Protein AF-A0A931V8N5-F1 (afdb_monomer)

Mean predicted aligned error: 6.0 Å

Secondary structure (DSSP, 8-state):
--PPPHHHHHHHHHHHHHHHTTS-HHHHHHHHS-EESS--SPPPTT--EEP-HHHHHHHHHHHHHHHHHHHHHHTTT-HHHHHHHHHHHHHHHHH-HHHHHHHHHHHHHHTTPPP-SS-EEE-TTS-EEE--SHHHHHHHHHHHHGGGT-THHHHHHHH--HHHHHHHHTT-EEE-SSEEEE-TT--TTS------S-S--SEEHHHHHHHHHHHHHHHHHHHHHHHHHHHHHHS-----

Structure (mmCIF, N/CA/C/O backbone):
data_AF-A0A931V8N5-F1
#
_entry.id   AF-A0A931V8N5-F1
#
loop_
_atom_site.group_PDB
_atom_site.id
_atom_site.type_symbol
_atom_site.label_atom_id
_atom_site.label_alt_id
_atom_site.label_comp_id
_atom_site.label_asym_id
_atom_site.label_entity_id
_atom_site.label_seq_id
_atom_site.pdbx_PDB_ins_code
_atom_site.Cartn_x
_atom_site.Cartn_y
_atom_site.Cartn_z
_atom_site.occupancy
_atom_site.B_iso_or_equiv
_atom_site.auth_seq_id
_atom_site.auth_comp_id
_atom_site.auth_asym_id
_atom_site.auth_atom_id
_atom_site.pdbx_PDB_model_num
ATOM 1 N N . MET A 1 1 ? 15.309 -10.056 -3.303 1.00 78.19 1 MET A N 1
ATOM 2 C CA . MET A 1 1 ? 14.278 -9.446 -2.429 1.00 78.19 1 MET A CA 1
ATOM 3 C C . MET A 1 1 ? 13.213 -10.494 -2.130 1.00 78.19 1 MET A C 1
ATOM 5 O O . MET A 1 1 ? 12.901 -11.250 -3.038 1.00 78.19 1 MET A O 1
ATOM 9 N N . ASN A 1 2 ? 12.691 -10.593 -0.902 1.00 92.88 2 ASN A N 1
ATOM 10 C CA . ASN A 1 2 ? 11.601 -11.530 -0.591 1.00 92.88 2 ASN A CA 1
ATOM 11 C C . ASN A 1 2 ? 10.250 -10.813 -0.739 1.00 92.88 2 ASN A C 1
ATOM 13 O O . ASN A 1 2 ? 9.758 -10.230 0.225 1.00 92.88 2 ASN A O 1
ATOM 17 N N . ILE A 1 3 ? 9.717 -10.773 -1.962 1.00 97.25 3 ILE A N 1
ATOM 18 C CA . ILE A 1 3 ? 8.434 -10.121 -2.262 1.00 97.25 3 ILE A CA 1
ATOM 19 C C . ILE A 1 3 ? 7.312 -11.053 -1.787 1.00 97.25 3 ILE A C 1
ATOM 21 O O . ILE A 1 3 ? 7.307 -12.216 -2.195 1.00 97.25 3 ILE A O 1
ATOM 25 N N . PRO A 1 4 ? 6.378 -10.588 -0.937 1.00 97.56 4 PRO A N 1
ATOM 26 C CA . PRO A 1 4 ? 5.318 -11.445 -0.433 1.00 97.56 4 PRO A CA 1
ATOM 27 C C . PRO A 1 4 ? 4.370 -11.857 -1.562 1.00 97.56 4 PRO A C 1
ATOM 29 O O . PRO A 1 4 ? 3.996 -11.039 -2.406 1.00 97.56 4 PRO A O 1
ATOM 32 N N . ASP A 1 5 ? 3.957 -13.121 -1.564 1.00 97.81 5 ASP A N 1
ATOM 33 C CA . ASP A 1 5 ? 2.993 -13.621 -2.540 1.00 97.81 5 ASP A CA 1
ATOM 34 C C . ASP A 1 5 ? 1.553 -13.167 -2.215 1.00 97.81 5 ASP A C 1
ATOM 36 O O . ASP A 1 5 ? 1.235 -12.687 -1.118 1.00 97.81 5 ASP A O 1
ATOM 40 N N . SER A 1 6 ? 0.635 -13.334 -3.172 1.00 98.00 6 SER A N 1
ATOM 41 C CA . SER A 1 6 ? -0.768 -12.936 -3.004 1.00 98.00 6 SER A CA 1
ATOM 42 C C . SER A 1 6 ? -1.467 -13.629 -1.826 1.00 98.00 6 SER A C 1
ATOM 44 O O . SER A 1 6 ? -2.402 -13.061 -1.260 1.00 98.00 6 SER A O 1
ATOM 46 N N . LYS A 1 7 ? -1.050 -14.844 -1.443 1.00 98.19 7 LYS A N 1
ATOM 47 C CA . LYS A 1 7 ? -1.637 -15.589 -0.321 1.00 98.19 7 LYS A CA 1
ATOM 48 C C . LYS A 1 7 ? -1.181 -14.993 1.007 1.00 98.19 7 LYS A C 1
ATOM 50 O O . LYS A 1 7 ? -2.019 -14.777 1.878 1.00 98.19 7 LYS A O 1
ATOM 55 N N . GLN A 1 8 ? 0.106 -14.686 1.144 1.00 98.31 8 GLN A N 1
ATOM 56 C CA . GLN A 1 8 ? 0.684 -14.028 2.316 1.00 98.31 8 GLN A CA 1
ATOM 57 C C . GLN A 1 8 ? 0.064 -12.646 2.537 1.00 98.31 8 GLN A C 1
ATOM 59 O O . GLN A 1 8 ? -0.308 -12.316 3.661 1.00 98.31 8 GLN A O 1
ATOM 64 N N . ILE A 1 9 ? -0.110 -11.868 1.464 1.00 98.69 9 ILE A N 1
ATOM 65 C CA . ILE A 1 9 ? -0.744 -10.544 1.522 1.00 98.69 9 ILE A CA 1
ATOM 66 C C . ILE A 1 9 ? -2.205 -10.645 1.969 1.00 98.69 9 ILE A C 1
ATOM 68 O O . ILE A 1 9 ? -2.644 -9.899 2.841 1.00 98.69 9 ILE A O 1
ATOM 72 N N . ARG A 1 10 ? -2.976 -11.577 1.396 1.00 98.50 10 ARG A N 1
ATOM 73 C CA . ARG A 1 10 ? -4.376 -11.772 1.797 1.00 98.50 10 ARG A CA 1
ATOM 74 C C . ARG A 1 10 ? -4.495 -12.252 3.236 1.00 98.50 10 ARG A C 1
ATOM 76 O O . ARG A 1 10 ? -5.335 -11.734 3.959 1.00 98.50 10 ARG A O 1
ATOM 83 N N . ALA A 1 11 ? -3.663 -13.206 3.650 1.00 98.50 11 ALA A N 1
ATOM 84 C CA . ALA A 1 11 ? -3.671 -13.716 5.016 1.00 98.50 11 ALA A CA 1
ATOM 85 C C . ALA A 1 11 ? -3.412 -12.594 6.031 1.00 98.50 11 ALA A C 1
ATOM 87 O O . ALA A 1 11 ? -4.188 -12.440 6.966 1.00 98.50 11 ALA A O 1
ATOM 88 N N . SER A 1 12 ? -2.407 -11.741 5.798 1.00 98.69 12 SER A N 1
ATOM 89 C CA . SER A 1 12 ? -2.087 -10.651 6.728 1.00 98.69 12 SER A CA 1
ATOM 90 C C . SER A 1 12 ? -3.192 -9.595 6.842 1.00 98.69 12 SER A C 1
ATOM 92 O O . SER A 1 12 ? -3.399 -9.030 7.918 1.00 98.69 12 SER A O 1
ATOM 94 N N . LEU A 1 13 ? -3.938 -9.353 5.760 1.00 98.75 13 LEU A N 1
ATOM 95 C CA . LEU A 1 13 ? -5.130 -8.505 5.775 1.00 98.75 13 LEU A CA 1
ATOM 96 C C . LEU A 1 13 ? -6.297 -9.174 6.513 1.00 98.75 13 LEU A C 1
ATOM 98 O O . LEU A 1 13 ? -6.922 -8.536 7.356 1.00 98.75 13 LEU A O 1
ATOM 102 N N . VAL A 1 14 ? -6.575 -10.454 6.257 1.00 98.69 14 VAL A N 1
ATOM 103 C CA . VAL A 1 14 ? -7.632 -11.205 6.959 1.00 98.69 14 VAL A CA 1
ATOM 104 C C . VAL A 1 14 ? -7.369 -11.235 8.465 1.00 98.69 14 VAL A C 1
ATOM 106 O O . VAL A 1 14 ? -8.272 -10.923 9.242 1.00 98.69 14 VAL A O 1
ATOM 109 N N . ASP A 1 15 ? -6.135 -11.532 8.875 1.00 98.50 15 ASP A N 1
ATOM 110 C CA . ASP A 1 15 ? -5.724 -11.589 10.282 1.00 98.50 15 ASP A CA 1
ATOM 111 C C . ASP A 1 15 ? -5.907 -10.239 10.992 1.00 98.50 15 ASP A C 1
ATOM 113 O O . ASP A 1 15 ? -6.229 -10.189 12.179 1.00 98.50 15 ASP A O 1
ATOM 117 N N . LEU A 1 16 ? -5.754 -9.129 10.263 1.00 98.69 16 LEU A N 1
ATOM 118 C CA . LEU A 1 16 ? -6.012 -7.790 10.783 1.00 98.69 16 LEU A CA 1
ATOM 119 C C . LEU A 1 16 ? -7.514 -7.479 10.866 1.00 98.69 16 LEU A C 1
ATOM 121 O O . LEU A 1 16 ? -7.995 -6.987 11.889 1.00 98.69 16 LEU A O 1
ATOM 125 N N . PHE A 1 17 ? -8.262 -7.709 9.788 1.00 98.62 17 PHE A N 1
ATOM 126 C CA . PHE A 1 17 ? -9.639 -7.236 9.663 1.00 98.62 17 PHE A CA 1
ATOM 127 C C . PHE A 1 17 ? -10.661 -8.149 10.357 1.00 98.62 17 PHE A C 1
ATOM 129 O O . PHE A 1 17 ? -11.619 -7.655 10.959 1.00 98.62 17 PHE A O 1
ATOM 136 N N . ALA A 1 18 ? -10.481 -9.472 10.314 1.00 98.25 18 ALA A N 1
ATOM 137 C CA . ALA A 1 18 ? -11.465 -10.415 10.844 1.00 98.25 18 ALA A CA 1
ATOM 138 C C . ALA A 1 18 ? -11.717 -10.256 12.354 1.00 98.25 18 ALA A C 1
ATOM 140 O O . ALA A 1 18 ? -12.889 -10.176 12.737 1.00 98.25 18 ALA A O 1
ATOM 141 N N . PRO A 1 19 ? -10.692 -10.113 13.219 1.00 97.94 19 PRO A N 1
ATOM 142 C CA . PRO A 1 19 ? -10.925 -9.867 14.639 1.00 97.94 19 PRO A CA 1
ATOM 143 C C . PRO A 1 19 ? -11.468 -8.455 14.904 1.00 97.94 19 PRO A C 1
ATOM 145 O O . PRO A 1 19 ? -12.189 -8.247 15.878 1.00 97.94 19 PRO A O 1
ATOM 148 N N . ALA A 1 20 ? -11.173 -7.478 14.035 1.00 97.62 20 ALA A N 1
ATOM 149 C CA . ALA A 1 20 ? -11.649 -6.106 14.204 1.00 97.62 20 ALA A CA 1
ATOM 150 C C . ALA A 1 20 ? -13.166 -6.015 14.009 1.00 97.62 20 ALA A C 1
ATOM 152 O O . ALA A 1 20 ? -13.844 -5.303 14.747 1.00 97.62 20 ALA A O 1
ATOM 153 N N . ARG A 1 21 ? -13.720 -6.809 13.082 1.00 97.44 21 ARG A N 1
ATOM 154 C CA . ARG A 1 21 ? -15.172 -6.931 12.866 1.00 97.44 21 ARG A CA 1
ATOM 155 C C . ARG A 1 21 ? -15.950 -7.415 14.095 1.00 97.44 21 ARG A C 1
ATOM 157 O O . ARG A 1 21 ? -17.156 -7.201 14.150 1.00 97.44 21 ARG A O 1
ATOM 164 N N . GLN A 1 22 ? -15.278 -8.040 15.063 1.00 96.69 22 GLN A N 1
ATOM 165 C CA . GLN A 1 22 ? -15.878 -8.506 16.320 1.00 96.69 22 GLN A CA 1
ATOM 166 C C . GLN A 1 22 ? -15.810 -7.463 17.449 1.00 96.69 22 GLN A C 1
ATOM 168 O O . GLN A 1 22 ? -16.307 -7.707 18.547 1.00 96.69 22 GLN A O 1
ATOM 173 N N . LYS A 1 23 ? -15.167 -6.310 17.220 1.00 96.06 23 LYS A N 1
ATOM 174 C CA . LYS A 1 23 ? -15.061 -5.227 18.207 1.00 96.06 23 LYS A CA 1
ATOM 175 C C . LYS A 1 23 ? -16.365 -4.429 18.286 1.00 96.06 23 LYS A C 1
ATOM 177 O O . LYS A 1 23 ? -17.250 -4.556 17.441 1.00 96.06 23 LYS A O 1
ATOM 182 N N . GLU A 1 24 ? -16.470 -3.566 19.299 1.00 95.31 24 GLU A N 1
ATOM 183 C CA . GLU A 1 24 ? -17.606 -2.654 19.442 1.00 95.31 24 GLU A CA 1
ATOM 184 C C . GLU A 1 24 ? -17.833 -1.881 18.133 1.00 95.31 24 GLU A C 1
ATOM 186 O O . GLU A 1 24 ? -16.935 -1.203 17.627 1.00 95.31 24 GLU A O 1
ATOM 191 N N . ARG A 1 25 ? -19.058 -1.951 17.603 1.00 93.75 25 ARG A N 1
ATOM 192 C CA . ARG A 1 25 ? -19.442 -1.356 16.314 1.00 93.75 25 ARG A CA 1
ATOM 193 C C . ARG A 1 25 ? -19.010 0.107 16.185 1.00 93.75 25 ARG A C 1
ATOM 195 O O . ARG A 1 25 ? -18.527 0.520 15.137 1.00 93.75 25 ARG A O 1
ATOM 202 N N . LYS A 1 26 ? -19.158 0.899 17.249 1.00 91.62 26 LYS A N 1
ATOM 203 C CA . LYS A 1 26 ? -18.779 2.318 17.259 1.00 91.62 26 LYS A CA 1
ATOM 204 C C . LYS A 1 26 ? -17.266 2.526 17.166 1.00 91.62 26 LYS A C 1
ATOM 206 O O . LYS A 1 26 ? -16.832 3.441 16.469 1.00 91.62 26 LYS A O 1
ATOM 211 N N . ALA A 1 27 ? -16.478 1.695 17.845 1.00 93.75 27 ALA A N 1
ATOM 212 C CA . ALA A 1 27 ? -15.021 1.741 17.781 1.00 93.75 27 ALA A CA 1
ATOM 213 C C . ALA A 1 27 ? -14.521 1.304 16.394 1.00 93.75 27 ALA A C 1
ATOM 215 O O . ALA A 1 27 ? -13.686 1.980 15.799 1.00 93.75 27 ALA A O 1
ATOM 216 N N . LEU A 1 28 ? -15.115 0.249 15.825 1.00 95.38 28 LEU A N 1
ATOM 217 C CA . LEU A 1 28 ? -14.822 -0.190 14.459 1.00 95.38 28 LEU A CA 1
ATOM 218 C C . LEU A 1 28 ? -15.132 0.897 13.423 1.00 95.38 28 LEU A C 1
ATOM 220 O O . LEU A 1 28 ? -14.315 1.143 12.542 1.00 95.38 28 LEU A O 1
ATOM 224 N N . TRP A 1 29 ? -16.279 1.577 13.544 1.00 92.44 29 TRP A N 1
ATOM 225 C CA . TRP A 1 29 ? -16.649 2.676 12.644 1.00 92.44 29 TRP A CA 1
ATOM 226 C C . TRP A 1 29 ? -15.571 3.760 12.606 1.00 92.44 29 TRP A C 1
ATOM 228 O O . TRP A 1 29 ? -15.141 4.169 11.536 1.00 92.44 29 TRP A O 1
ATOM 238 N N . ARG A 1 30 ? -15.102 4.193 13.779 1.00 91.50 30 ARG A N 1
ATOM 239 C CA . ARG A 1 30 ? -14.068 5.229 13.916 1.00 91.50 30 ARG A CA 1
ATOM 240 C C . ARG A 1 30 ? -12.696 4.792 13.406 1.00 91.50 30 ARG A C 1
ATOM 242 O O . ARG A 1 30 ? -11.906 5.630 12.979 1.00 91.50 30 ARG A O 1
ATOM 249 N N . ALA A 1 31 ? -12.419 3.491 13.452 1.00 93.88 31 ALA A N 1
ATOM 250 C CA . ALA A 1 31 ? -11.168 2.946 12.954 1.00 93.88 31 ALA A CA 1
ATOM 251 C C . ALA A 1 31 ? -11.104 2.921 11.417 1.00 93.88 31 ALA A C 1
ATOM 253 O O . ALA A 1 31 ? -10.018 3.026 10.855 1.00 93.88 31 ALA A O 1
ATOM 254 N N . ILE A 1 32 ? -12.244 2.794 10.729 1.00 93.00 32 ILE A N 1
ATOM 255 C CA . ILE A 1 32 ? -12.274 2.691 9.260 1.00 93.00 32 ILE A CA 1
ATOM 256 C C . ILE A 1 32 ? -12.802 3.947 8.555 1.00 93.00 32 ILE A C 1
ATOM 258 O O . ILE A 1 32 ? -12.547 4.119 7.366 1.00 93.00 32 ILE A O 1
ATOM 262 N N . PHE A 1 33 ? -13.497 4.830 9.278 1.00 89.56 33 PHE A N 1
ATOM 263 C CA . PHE A 1 33 ? -13.939 6.134 8.793 1.00 89.56 33 PHE A CA 1
ATOM 264 C C . PHE A 1 33 ? -13.386 7.255 9.677 1.00 89.56 33 PHE A C 1
ATOM 266 O O . PHE A 1 33 ? -13.565 7.204 10.899 1.00 89.56 33 PHE A O 1
ATOM 273 N N . PRO A 1 34 ? -12.776 8.301 9.097 1.00 82.44 34 PRO A N 1
ATOM 274 C CA . PRO A 1 34 ? -12.369 9.465 9.868 1.00 82.44 34 PRO A CA 1
ATOM 275 C C . PRO A 1 34 ? -13.605 10.167 10.426 1.00 82.44 34 PRO A C 1
ATOM 277 O O . PRO A 1 34 ? -14.506 10.604 9.704 1.00 82.44 34 PRO A O 1
ATOM 280 N N . VAL A 1 35 ? -13.644 10.297 11.742 1.00 75.00 35 VAL A N 1
ATOM 281 C CA . VAL A 1 35 ? -14.641 11.125 12.407 1.00 75.00 35 VAL A CA 1
ATOM 282 C C . VAL A 1 35 ? -13.933 12.403 12.800 1.00 75.00 35 VAL A C 1
ATOM 284 O O . VAL A 1 35 ? -13.149 12.410 13.746 1.00 75.00 35 VAL A O 1
ATOM 287 N N . ASP A 1 36 ? -14.170 13.458 12.031 1.00 64.00 36 ASP A N 1
ATOM 288 C CA . ASP A 1 36 ? -13.476 14.723 12.217 1.00 64.00 36 ASP A CA 1
ATOM 289 C C . ASP A 1 36 ? -13.985 15.394 13.496 1.00 64.00 36 ASP A C 1
ATOM 291 O O . ASP A 1 36 ? -15.169 15.730 13.608 1.00 64.00 36 ASP A O 1
ATOM 295 N N . GLN A 1 37 ? -13.109 15.504 14.495 1.00 55.47 37 GLN A N 1
ATOM 296 C CA . GLN A 1 37 ? -13.404 16.203 15.746 1.00 55.47 37 GLN A CA 1
ATOM 297 C C . GLN A 1 37 ? -12.949 17.670 15.697 1.00 55.47 37 GLN A C 1
ATOM 299 O O . GLN A 1 37 ? -13.437 18.463 16.498 1.00 55.47 37 GLN A O 1
ATOM 304 N N . ASP 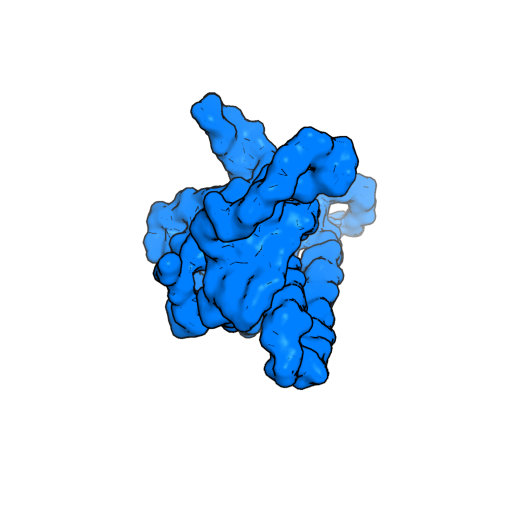A 1 38 ? -12.083 18.029 14.741 1.00 50.97 38 ASP A N 1
ATOM 305 C CA . ASP A 1 38 ? -11.412 19.332 14.662 1.00 50.97 38 ASP A CA 1
ATOM 306 C C . ASP A 1 38 ? -11.987 20.241 13.568 1.00 50.97 38 ASP A C 1
ATOM 308 O O . ASP A 1 38 ? -11.764 21.455 13.584 1.00 50.97 38 ASP A O 1
ATOM 312 N N . MET A 1 39 ? -12.779 19.705 12.632 1.00 52.31 39 MET A N 1
ATOM 313 C CA . MET A 1 39 ? -13.576 20.539 11.738 1.00 52.31 39 MET A CA 1
ATOM 314 C C . MET A 1 39 ? -14.568 21.375 12.557 1.00 52.31 39 MET A C 1
ATOM 316 O O . MET A 1 39 ? -15.605 20.884 12.999 1.00 52.31 39 MET A O 1
ATOM 320 N N . GLN A 1 40 ? -14.267 22.671 12.694 1.00 51.81 40 GLN A N 1
ATOM 321 C CA . GLN A 1 40 ? -15.076 23.713 13.351 1.00 51.81 40 GLN A CA 1
ATOM 322 C C . GLN A 1 40 ? -16.403 24.021 12.627 1.00 51.81 40 GLN A C 1
ATOM 324 O O . GLN A 1 40 ? -16.883 25.152 12.605 1.00 51.81 40 GLN A O 1
ATOM 329 N N . ILE A 1 41 ? -17.007 23.030 11.981 1.00 56.97 41 ILE A N 1
ATOM 330 C CA . ILE A 1 41 ? -18.277 23.169 11.285 1.00 56.97 41 ILE A CA 1
ATOM 331 C C . ILE A 1 41 ? -19.343 22.620 12.222 1.00 56.97 41 ILE A C 1
ATOM 333 O O . ILE A 1 41 ? -19.317 21.445 12.591 1.00 56.97 41 ILE A O 1
ATOM 337 N N . ALA A 1 42 ? -20.265 23.493 12.630 1.00 55.03 42 ALA A N 1
ATOM 338 C CA . ALA A 1 42 ? -21.338 23.150 13.550 1.00 55.03 42 ALA A CA 1
ATOM 339 C C . ALA A 1 42 ? -22.097 21.908 13.056 1.00 55.03 42 ALA A C 1
ATOM 341 O O . ALA A 1 42 ? -22.682 21.895 11.972 1.00 55.03 42 ALA A O 1
ATOM 342 N N . THR A 1 43 ? -22.081 20.852 13.862 1.00 60.62 43 THR A N 1
ATOM 343 C CA . THR A 1 43 ? -22.901 19.657 13.657 1.00 60.62 43 THR A CA 1
ATOM 344 C C . THR A 1 43 ? -24.134 19.746 14.549 1.00 60.62 43 THR A C 1
ATOM 346 O O . THR A 1 43 ? -24.097 20.353 15.620 1.00 60.62 43 THR A O 1
ATOM 349 N N . ALA A 1 44 ? -25.258 19.173 14.108 1.00 66.94 44 ALA A N 1
ATOM 350 C CA . ALA A 1 44 ? -26.451 19.110 14.951 1.00 66.94 44 ALA A CA 1
ATOM 351 C C . ALA A 1 44 ? -26.127 18.380 16.275 1.00 66.94 44 ALA A C 1
ATOM 353 O O . ALA A 1 44 ? -25.327 17.438 16.250 1.00 66.94 44 ALA A O 1
ATOM 354 N N . PRO A 1 45 ? -26.747 18.755 17.412 1.00 63.69 45 PRO A N 1
ATOM 355 C CA . PRO A 1 45 ? -26.454 18.153 18.711 1.00 63.69 45 PRO A CA 1
ATOM 356 C C . PRO A 1 45 ? -26.475 16.619 18.665 1.00 63.69 45 PRO A C 1
ATOM 358 O O . PRO A 1 45 ? -27.427 16.011 18.176 1.00 63.69 45 PRO A O 1
ATOM 361 N N . GLY A 1 46 ? -25.397 15.988 19.140 1.00 64.06 46 GLY A N 1
ATOM 362 C CA . GLY A 1 46 ? -25.246 14.528 19.163 1.00 64.06 46 GLY A CA 1
ATOM 363 C C . GLY A 1 46 ? -24.816 13.876 17.841 1.00 64.06 46 GLY A C 1
ATOM 364 O O . GLY A 1 46 ? -24.577 12.668 17.826 1.00 64.06 46 GLY A O 1
ATOM 365 N N . LYS A 1 47 ? -24.663 14.631 16.744 1.00 63.09 47 LYS A N 1
ATOM 366 C CA . LYS A 1 47 ? -24.111 14.125 15.476 1.00 63.09 47 LYS A CA 1
ATOM 367 C C . LYS A 1 47 ? -22.621 14.452 15.375 1.00 63.09 47 LYS A C 1
ATOM 369 O O . LYS A 1 47 ? -22.177 15.491 15.840 1.00 63.09 47 LYS A O 1
ATOM 374 N N . ARG A 1 48 ? -21.841 13.561 14.758 1.00 63.84 48 ARG A N 1
ATOM 375 C CA . ARG A 1 48 ? -20.438 13.815 14.390 1.00 63.84 48 ARG A CA 1
ATOM 376 C C . ARG A 1 48 ? -20.316 13.806 12.875 1.00 63.84 48 ARG A C 1
ATOM 378 O O . ARG A 1 48 ? -20.997 13.012 12.225 1.00 63.84 48 ARG A O 1
ATOM 385 N N . ARG A 1 49 ? -19.467 14.672 12.322 1.00 68.00 49 ARG A N 1
ATOM 386 C CA . ARG A 1 49 ? -19.202 14.685 10.885 1.00 68.00 49 ARG A CA 1
ATOM 387 C C . ARG A 1 49 ? -18.211 13.576 10.546 1.00 68.00 49 ARG A C 1
ATOM 389 O O . ARG A 1 49 ? -17.207 13.395 11.229 1.00 68.00 49 ARG A O 1
ATOM 396 N N . VAL A 1 50 ? -18.524 12.830 9.498 1.00 69.62 50 VAL A N 1
ATOM 397 C CA . VAL A 1 50 ? -17.588 11.902 8.867 1.00 69.62 50 VAL A CA 1
ATOM 398 C C . VAL A 1 50 ? -16.873 12.687 7.777 1.00 69.62 50 VAL A C 1
ATOM 400 O O . VAL A 1 50 ? -17.516 13.445 7.050 1.00 69.62 50 VAL A O 1
ATOM 403 N N . ASN A 1 51 ? -15.550 12.588 7.723 1.00 72.25 51 ASN A N 1
ATOM 404 C CA . ASN A 1 51 ? -14.794 13.177 6.627 1.00 72.25 51 ASN A CA 1
ATOM 405 C C . ASN A 1 51 ? -14.875 12.222 5.425 1.00 72.25 51 ASN A C 1
ATOM 407 O O . ASN A 1 51 ? -14.495 11.058 5.527 1.00 72.25 51 ASN A O 1
ATOM 411 N N . ASP A 1 52 ? -15.407 12.709 4.303 1.00 69.06 52 ASP A N 1
ATOM 412 C CA . ASP A 1 52 ? -15.594 11.907 3.089 1.00 69.06 52 ASP A CA 1
ATOM 413 C C . ASP A 1 52 ? -14.307 11.775 2.257 1.00 69.06 52 ASP A C 1
ATOM 415 O O . ASP A 1 52 ? -14.261 10.955 1.341 1.00 69.06 52 ASP A O 1
ATOM 419 N N . ALA A 1 53 ? -13.245 12.533 2.569 1.00 68.06 53 ALA A N 1
ATOM 420 C CA . ALA A 1 53 ? -11.997 12.523 1.802 1.00 68.06 53 ALA A CA 1
ATOM 421 C C . ALA A 1 53 ? -11.413 11.109 1.621 1.00 68.06 53 ALA A C 1
ATOM 423 O O . ALA A 1 53 ? -11.040 10.776 0.496 1.00 68.06 53 ALA A O 1
ATOM 424 N N . PRO A 1 54 ? -11.430 10.214 2.629 1.00 74.19 54 PRO A N 1
ATOM 425 C CA . PRO A 1 54 ? -10.944 8.855 2.414 1.00 74.19 54 PRO A CA 1
ATOM 426 C C . PRO A 1 54 ? -11.807 8.001 1.486 1.00 74.19 54 PRO A C 1
ATOM 428 O O . PRO A 1 54 ? -11.290 7.093 0.841 1.00 74.19 54 PRO A O 1
ATOM 431 N N . ALA A 1 55 ? -13.107 8.295 1.368 1.00 74.88 55 ALA A N 1
ATOM 432 C CA . ALA A 1 55 ? -13.950 7.645 0.371 1.00 74.88 55 ALA A CA 1
ATOM 433 C C . ALA A 1 55 ? -13.570 8.096 -1.049 1.00 74.88 55 ALA A C 1
ATOM 435 O O . ALA A 1 55 ? -13.541 7.268 -1.956 1.00 74.88 55 ALA A O 1
ATOM 436 N N . TRP A 1 56 ? -13.232 9.375 -1.239 1.00 83.12 56 TRP A N 1
ATOM 437 C CA . TRP A 1 56 ? -12.767 9.892 -2.530 1.00 83.12 56 TRP A CA 1
ATOM 438 C C . TRP A 1 56 ? -11.395 9.344 -2.915 1.00 83.12 56 TRP A C 1
ATOM 440 O O . TRP A 1 56 ? -11.254 8.839 -4.025 1.00 83.12 56 TRP A O 1
ATOM 450 N N . GLU A 1 57 ? -10.419 9.359 -2.001 1.00 85.56 57 GLU A N 1
ATOM 451 C CA . GLU A 1 57 ? -9.094 8.765 -2.241 1.00 85.56 57 GLU A CA 1
ATOM 452 C C . GLU A 1 57 ? -9.197 7.281 -2.605 1.00 85.56 57 GLU A C 1
ATOM 454 O O . GLU A 1 57 ? -8.519 6.797 -3.512 1.00 85.56 57 GLU A O 1
ATOM 459 N N . TRP A 1 58 ? -10.080 6.547 -1.923 1.00 88.81 58 TRP A N 1
ATOM 460 C CA . TRP A 1 58 ? -10.326 5.146 -2.230 1.00 88.81 58 TRP A CA 1
ATOM 461 C C . TRP A 1 58 ? -10.942 4.936 -3.616 1.00 88.81 58 TRP A C 1
ATOM 463 O O . TRP A 1 58 ? -10.519 4.032 -4.341 1.00 88.81 58 TRP A O 1
ATOM 473 N N . CYS A 1 59 ? -11.944 5.740 -3.987 1.00 88.50 59 CYS A N 1
ATOM 474 C CA . CYS A 1 59 ? -12.549 5.687 -5.317 1.00 88.50 59 CYS A CA 1
ATOM 475 C C . CYS A 1 59 ? -11.516 5.992 -6.406 1.00 88.50 59 CYS A C 1
ATOM 477 O O . CYS A 1 59 ? -11.379 5.194 -7.332 1.00 88.50 59 CYS A O 1
ATOM 479 N N . GLU A 1 60 ? -10.737 7.062 -6.240 1.00 91.31 60 GLU A N 1
ATOM 480 C CA . GLU A 1 60 ? -9.679 7.451 -7.173 1.00 91.31 60 GLU A CA 1
ATOM 481 C C . GLU A 1 60 ? -8.658 6.324 -7.353 1.00 91.31 60 GLU A C 1
ATOM 483 O O . GLU A 1 60 ? -8.394 5.902 -8.475 1.00 91.31 60 GLU A O 1
ATOM 488 N N . MET A 1 61 ? -8.144 5.738 -6.265 1.00 92.38 61 MET A N 1
ATOM 489 C CA . MET A 1 61 ? -7.165 4.650 -6.366 1.00 92.38 61 MET A CA 1
ATOM 490 C C . MET A 1 61 ? -7.736 3.417 -7.093 1.00 92.38 61 MET A C 1
ATOM 492 O O . MET A 1 61 ? -7.033 2.735 -7.849 1.00 92.38 61 MET A O 1
ATOM 496 N N . ARG A 1 62 ? -9.020 3.103 -6.887 1.00 90.75 62 ARG A N 1
ATOM 497 C CA . ARG A 1 62 ? -9.685 1.996 -7.591 1.00 90.75 62 ARG A CA 1
ATOM 498 C C . ARG A 1 62 ? -9.832 2.270 -9.082 1.00 90.75 62 ARG A C 1
ATOM 500 O O . ARG A 1 62 ? -9.563 1.382 -9.888 1.00 90.75 62 ARG A O 1
ATOM 507 N N . GLU A 1 63 ? -10.271 3.467 -9.444 1.00 93.19 63 GLU A N 1
ATOM 508 C CA . GLU A 1 63 ? -10.412 3.861 -10.844 1.00 93.19 63 GLU A CA 1
ATOM 509 C C . GLU A 1 63 ? -9.047 3.902 -11.531 1.00 93.19 63 GLU A C 1
ATOM 511 O O . GLU A 1 63 ? -8.877 3.297 -12.589 1.00 93.19 63 GLU A O 1
ATOM 516 N N . PHE A 1 64 ? -8.050 4.489 -10.872 1.00 94.25 64 PHE A N 1
ATOM 517 C CA . PHE A 1 64 ? -6.668 4.540 -11.325 1.00 94.25 64 PHE A CA 1
ATOM 518 C C . PHE A 1 64 ? -6.111 3.141 -11.621 1.00 94.25 64 PHE A C 1
ATOM 520 O O . PHE A 1 64 ? -5.633 2.872 -12.724 1.00 94.25 64 PHE A O 1
ATOM 527 N N . THR A 1 65 ? -6.209 2.207 -10.668 1.00 93.44 65 THR A N 1
ATOM 528 C CA . THR A 1 65 ? -5.688 0.840 -10.857 1.00 93.44 65 THR A CA 1
ATOM 529 C C . THR A 1 65 ? -6.398 0.092 -11.990 1.00 93.44 65 THR A C 1
ATOM 531 O O . THR A 1 65 ? -5.735 -0.588 -12.776 1.00 93.44 65 THR A O 1
ATOM 534 N N . GLN A 1 66 ? -7.714 0.266 -12.143 1.00 91.81 66 GLN A N 1
ATOM 535 C CA . GLN A 1 66 ? -8.489 -0.339 -13.231 1.00 91.81 66 GLN A CA 1
ATOM 536 C C . GLN A 1 66 ? -8.137 0.247 -14.610 1.00 91.81 66 GLN A C 1
ATOM 538 O O . GLN A 1 66 ? -7.982 -0.493 -15.590 1.00 91.81 66 GLN A O 1
ATOM 543 N N . GLN A 1 67 ? -8.001 1.570 -14.703 1.00 94.25 67 GLN A N 1
ATOM 544 C CA . GLN A 1 67 ? -7.646 2.254 -15.946 1.00 94.25 67 GLN A CA 1
ATOM 545 C C . GLN A 1 67 ? -6.237 1.863 -16.396 1.00 94.25 67 GLN A C 1
ATOM 547 O O . GLN A 1 67 ? -6.042 1.454 -17.540 1.00 94.25 67 GLN A O 1
ATOM 552 N N . PHE A 1 68 ? -5.258 1.892 -15.490 1.00 93.69 68 PHE A N 1
ATOM 553 C CA . PHE A 1 68 ? -3.882 1.544 -15.836 1.00 93.69 68 PHE A CA 1
ATOM 554 C C . PHE A 1 68 ? -3.674 0.053 -16.114 1.00 93.69 68 PHE A C 1
ATOM 556 O O . PHE A 1 68 ? -2.767 -0.279 -16.872 1.00 93.69 68 PHE A O 1
ATOM 563 N N . ALA A 1 69 ? -4.511 -0.847 -15.586 1.00 89.75 69 ALA A N 1
ATOM 564 C CA . ALA A 1 69 ? -4.519 -2.245 -16.026 1.00 89.75 69 ALA A CA 1
ATOM 565 C C . ALA A 1 69 ? -4.908 -2.366 -17.511 1.00 89.75 69 ALA A C 1
ATOM 567 O O . ALA A 1 69 ? -4.281 -3.113 -18.258 1.00 89.75 69 ALA A O 1
ATOM 568 N N . THR A 1 70 ? -5.890 -1.574 -17.954 1.00 92.00 70 THR A N 1
ATOM 569 C CA . THR A 1 70 ? -6.306 -1.519 -19.367 1.00 92.00 70 THR A CA 1
ATOM 570 C C . THR A 1 70 ? -5.193 -0.949 -20.246 1.00 92.00 70 THR A C 1
ATOM 572 O O . THR A 1 70 ? -4.896 -1.496 -21.304 1.00 92.00 70 THR A O 1
ATOM 575 N N . ILE A 1 71 ? -4.531 0.118 -19.791 1.00 93.62 71 ILE A N 1
ATOM 576 C CA . ILE A 1 71 ? -3.392 0.710 -20.506 1.00 93.62 71 ILE A CA 1
ATOM 577 C C . ILE A 1 71 ? -2.221 -0.285 -20.564 1.00 93.62 71 ILE A C 1
ATOM 579 O O . ILE A 1 71 ? -1.611 -0.441 -21.614 1.00 93.62 71 ILE A O 1
ATOM 583 N N . ALA A 1 72 ? -1.916 -1.003 -19.479 1.00 90.25 72 ALA A N 1
ATOM 584 C CA . ALA A 1 72 ? -0.847 -2.004 -19.467 1.00 90.25 72 ALA A CA 1
ATOM 585 C C . ALA A 1 72 ? -1.051 -3.091 -20.536 1.00 90.25 72 ALA A C 1
ATOM 587 O O . ALA A 1 72 ? -0.095 -3.446 -21.220 1.00 90.25 72 ALA A O 1
ATOM 588 N N . ASP A 1 73 ? -2.284 -3.575 -20.722 1.00 91.69 73 ASP A N 1
ATOM 589 C CA . ASP A 1 73 ? -2.594 -4.578 -21.750 1.00 91.69 73 ASP A CA 1
ATOM 590 C C . ASP A 1 73 ? -2.397 -4.040 -23.180 1.00 91.69 73 ASP A C 1
ATOM 592 O O . ASP A 1 73 ? -1.889 -4.754 -24.044 1.00 91.69 73 ASP A O 1
ATOM 596 N N . GLN A 1 74 ? -2.696 -2.757 -23.423 1.00 95.12 74 GLN A N 1
ATOM 597 C CA . GLN A 1 74 ? -2.468 -2.112 -24.728 1.00 95.12 74 GLN A CA 1
ATOM 598 C C . GLN A 1 74 ? -0.984 -2.062 -25.120 1.00 95.12 74 GLN A C 1
ATOM 600 O O . GLN A 1 74 ? -0.662 -2.083 -26.307 1.00 95.12 74 GLN A O 1
ATOM 605 N N . PHE A 1 75 ? -0.080 -2.007 -24.139 1.00 94.38 75 PHE A N 1
ATOM 606 C CA . PHE A 1 75 ? 1.367 -1.900 -24.346 1.00 94.38 75 PHE A CA 1
ATOM 607 C C . PHE A 1 75 ? 2.129 -3.198 -24.045 1.00 94.38 75 PHE A C 1
ATOM 609 O O . PHE A 1 75 ? 3.355 -3.164 -23.950 1.00 94.38 75 PHE A O 1
ATOM 616 N N . LYS A 1 76 ? 1.446 -4.343 -23.917 1.00 92.25 76 LYS A N 1
ATOM 617 C CA . LYS A 1 76 ? 2.058 -5.609 -23.468 1.00 92.25 76 LYS A CA 1
ATOM 618 C C . LYS A 1 76 ? 3.239 -6.101 -24.314 1.00 92.25 76 LYS A C 1
ATOM 620 O O . LYS A 1 76 ? 4.126 -6.759 -23.783 1.00 92.25 76 LYS A O 1
ATOM 625 N N . GLU A 1 77 ? 3.270 -5.750 -25.600 1.00 95.00 77 GLU A N 1
ATOM 626 C CA . GLU A 1 77 ? 4.361 -6.106 -26.519 1.00 95.00 77 GLU A CA 1
ATOM 627 C C . GLU A 1 77 ? 5.576 -5.160 -26.400 1.00 95.00 77 GLU A C 1
ATOM 629 O O . GLU A 1 77 ? 6.678 -5.496 -26.830 1.00 95.00 77 GLU A O 1
ATOM 634 N N . ASP A 1 78 ? 5.413 -3.979 -25.788 1.00 96.12 78 ASP A N 1
ATOM 635 C CA . ASP A 1 78 ? 6.508 -3.059 -25.464 1.00 96.12 78 ASP A CA 1
ATOM 636 C C . ASP A 1 78 ? 6.896 -3.224 -23.989 1.00 96.12 78 ASP A C 1
ATOM 638 O O . ASP A 1 78 ? 6.304 -2.639 -23.073 1.00 96.12 78 ASP A O 1
ATOM 642 N N . ALA A 1 79 ? 7.951 -4.008 -23.758 1.00 95.06 79 ALA A N 1
ATOM 643 C CA . ALA A 1 79 ? 8.465 -4.293 -22.422 1.00 95.06 79 ALA A CA 1
ATOM 644 C C . ALA A 1 79 ? 8.828 -3.020 -21.635 1.00 95.06 79 ALA A C 1
ATOM 646 O O . ALA A 1 79 ? 8.619 -2.958 -20.421 1.00 95.06 79 ALA A O 1
ATOM 647 N N . ARG A 1 80 ? 9.340 -1.976 -22.302 1.00 95.62 80 ARG A N 1
ATOM 648 C CA . ARG A 1 80 ? 9.734 -0.727 -21.635 1.00 95.62 80 ARG A CA 1
ATOM 649 C C . ARG A 1 80 ? 8.514 0.115 -21.286 1.00 95.62 80 ARG A C 1
ATOM 651 O O . ARG A 1 80 ? 8.479 0.692 -20.200 1.00 95.62 80 ARG A O 1
ATOM 658 N N . ALA A 1 81 ? 7.527 0.218 -22.173 1.00 95.69 81 ALA A N 1
ATOM 659 C CA . ALA A 1 81 ? 6.266 0.894 -21.868 1.00 95.69 81 ALA A CA 1
ATOM 660 C C . ALA A 1 81 ? 5.526 0.187 -20.723 1.00 95.69 81 ALA A C 1
ATOM 662 O O . ALA A 1 81 ? 5.146 0.835 -19.745 1.00 95.69 81 ALA A O 1
ATOM 663 N N . THR A 1 82 ? 5.446 -1.143 -20.779 1.00 96.06 82 THR A N 1
ATOM 664 C CA . THR A 1 82 ? 4.880 -1.978 -19.714 1.00 96.06 82 THR A CA 1
ATOM 665 C C . THR A 1 82 ? 5.602 -1.763 -18.381 1.00 96.06 82 THR A C 1
ATOM 667 O O . THR A 1 82 ? 4.952 -1.553 -17.356 1.00 96.06 82 THR A O 1
ATOM 670 N N . ALA A 1 83 ? 6.940 -1.726 -18.369 1.00 96.38 83 ALA A N 1
ATOM 671 C CA . ALA A 1 83 ? 7.712 -1.430 -17.161 1.00 96.38 83 ALA A CA 1
ATOM 672 C C . ALA A 1 83 ? 7.392 -0.036 -16.585 1.00 96.38 83 ALA A C 1
ATOM 674 O O . ALA A 1 83 ? 7.176 0.093 -15.380 1.00 96.38 83 ALA A O 1
ATOM 675 N N . ARG A 1 84 ? 7.284 1.010 -17.421 1.00 96.44 84 ARG A N 1
ATOM 676 C CA . ARG A 1 84 ? 6.893 2.356 -16.948 1.00 96.44 84 ARG A CA 1
ATOM 677 C C . ARG A 1 84 ? 5.518 2.347 -16.291 1.00 96.44 84 ARG A C 1
ATOM 679 O O . ARG A 1 84 ? 5.371 2.883 -15.197 1.00 96.44 84 ARG A O 1
ATOM 686 N N . ILE A 1 85 ? 4.537 1.717 -16.934 1.00 97.25 85 ILE A N 1
ATOM 687 C CA . ILE A 1 85 ? 3.169 1.613 -16.414 1.00 97.25 85 ILE A CA 1
ATOM 688 C C . ILE A 1 85 ? 3.161 0.878 -15.070 1.00 97.25 85 ILE A C 1
ATOM 690 O O . ILE A 1 85 ? 2.598 1.377 -14.097 1.00 97.25 85 ILE A O 1
ATOM 694 N N . ARG A 1 86 ? 3.855 -0.261 -14.977 1.00 96.94 86 ARG A N 1
ATOM 695 C CA . ARG A 1 86 ? 3.977 -1.031 -13.731 1.00 96.94 86 ARG A CA 1
ATOM 696 C C . ARG A 1 86 ? 4.619 -0.211 -12.610 1.00 96.94 86 ARG A C 1
ATOM 698 O O . ARG A 1 86 ? 4.102 -0.232 -11.497 1.00 96.94 86 ARG A O 1
ATOM 705 N N . MET A 1 87 ? 5.684 0.550 -12.894 1.00 97.31 87 MET A N 1
ATOM 706 C CA . ME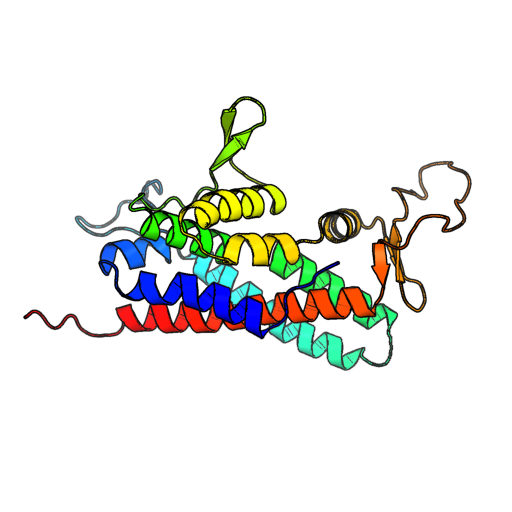T A 1 87 ? 6.314 1.455 -11.918 1.00 97.31 87 MET A CA 1
ATOM 707 C C . MET A 1 87 ? 5.355 2.543 -11.431 1.00 97.31 87 MET A C 1
ATOM 709 O O . MET A 1 87 ? 5.279 2.771 -10.225 1.00 97.31 87 MET A O 1
ATOM 713 N N . ILE A 1 88 ? 4.626 3.188 -12.351 1.00 97.56 88 ILE A N 1
ATOM 714 C CA . ILE A 1 88 ? 3.631 4.224 -12.037 1.00 97.56 88 ILE A CA 1
ATOM 715 C C . ILE A 1 88 ? 2.584 3.661 -11.074 1.00 97.56 88 ILE A C 1
ATOM 717 O O . ILE A 1 88 ? 2.353 4.233 -10.009 1.00 97.56 88 ILE A O 1
ATOM 721 N N . VAL A 1 89 ? 1.996 2.512 -11.419 1.00 97.75 89 VAL A N 1
ATOM 722 C CA . VAL A 1 89 ? 0.935 1.903 -10.613 1.00 97.75 89 VAL A CA 1
ATOM 723 C C . VAL A 1 89 ? 1.448 1.442 -9.259 1.00 97.75 89 VAL A C 1
ATOM 725 O O . VAL A 1 89 ? 0.838 1.750 -8.239 1.00 97.75 89 VAL A O 1
ATOM 728 N N . TYR A 1 90 ? 2.586 0.750 -9.232 1.00 97.94 90 TYR A N 1
ATOM 729 C CA . TYR A 1 90 ? 3.208 0.303 -7.991 1.00 97.94 90 TYR A CA 1
ATOM 730 C C . TYR A 1 90 ? 3.488 1.479 -7.038 1.00 97.94 90 TYR A C 1
ATOM 732 O O . TYR A 1 90 ? 3.105 1.417 -5.869 1.00 97.94 90 TYR A O 1
ATOM 740 N N . CYS A 1 91 ? 4.104 2.565 -7.526 1.00 97.25 91 CYS A N 1
ATOM 741 C CA . CYS A 1 91 ? 4.404 3.725 -6.684 1.00 97.25 91 CYS A CA 1
ATOM 742 C C . CYS A 1 91 ? 3.119 4.397 -6.192 1.00 97.25 91 CYS A C 1
ATOM 744 O O . CYS A 1 91 ? 3.011 4.679 -5.004 1.00 97.25 91 CYS A O 1
ATOM 746 N N . HIS A 1 92 ? 2.118 4.579 -7.059 1.00 96.38 92 HIS A N 1
ATOM 747 C CA . HIS A 1 92 ? 0.838 5.176 -6.671 1.00 96.38 92 HIS A CA 1
ATOM 748 C C . HIS A 1 92 ? 0.143 4.387 -5.548 1.00 96.38 92 HIS A C 1
ATOM 750 O O . HIS A 1 92 ? -0.256 4.965 -4.537 1.00 96.38 92 HIS A O 1
ATOM 756 N N . ILE A 1 93 ? 0.069 3.057 -5.674 1.00 96.69 93 ILE A N 1
ATOM 757 C CA . ILE A 1 93 ? -0.513 2.187 -4.642 1.00 96.69 93 ILE A CA 1
ATOM 758 C C . ILE A 1 93 ? 0.243 2.328 -3.318 1.00 96.69 93 ILE A C 1
ATOM 760 O O . ILE A 1 93 ? -0.368 2.519 -2.268 1.00 96.69 93 ILE A O 1
ATOM 764 N N . MET A 1 94 ? 1.574 2.234 -3.350 1.00 96.69 94 MET A N 1
ATOM 765 C CA . MET A 1 94 ? 2.380 2.234 -2.126 1.00 96.69 94 MET A CA 1
ATOM 766 C C . MET A 1 94 ? 2.482 3.612 -1.459 1.00 96.69 94 MET A C 1
ATOM 768 O O . MET A 1 94 ? 2.781 3.696 -0.265 1.00 96.69 94 MET A O 1
ATOM 772 N N . GLU A 1 95 ? 2.223 4.685 -2.204 1.00 95.19 95 GLU A N 1
ATOM 773 C CA . GLU A 1 95 ? 2.146 6.051 -1.684 1.00 95.19 95 GLU A CA 1
ATOM 774 C C . GLU A 1 95 ? 0.755 6.425 -1.165 1.00 95.19 95 GLU A C 1
ATOM 776 O O . GLU A 1 95 ? 0.643 7.414 -0.448 1.00 95.19 95 GLU A O 1
ATOM 781 N N . SER A 1 96 ? -0.276 5.626 -1.452 1.00 93.38 96 SER A N 1
ATOM 782 C CA . SER A 1 96 ? -1.651 5.918 -1.044 1.00 93.38 96 SER A CA 1
ATOM 783 C C . SER A 1 96 ? -1.826 5.906 0.479 1.00 93.38 96 SER A C 1
ATOM 785 O O . SER A 1 96 ? -1.468 4.943 1.168 1.00 93.38 96 SER A O 1
ATOM 787 N N . ASP A 1 97 ? -2.420 6.977 1.003 1.00 91.44 97 ASP A N 1
ATOM 788 C CA . ASP A 1 97 ? -2.577 7.216 2.440 1.00 91.44 97 ASP A CA 1
ATOM 789 C C . ASP A 1 97 ? -3.699 6.367 3.029 1.00 91.44 97 ASP A C 1
ATOM 791 O O . ASP A 1 97 ? -3.518 5.725 4.066 1.00 91.44 97 ASP A O 1
ATOM 795 N N . PHE A 1 98 ? -4.850 6.320 2.356 1.00 92.62 98 PHE A N 1
ATOM 796 C CA . PHE A 1 98 ? -6.052 5.722 2.921 1.00 92.62 98 PHE A CA 1
ATOM 797 C C . PHE A 1 98 ? -5.898 4.264 3.396 1.00 92.62 98 PHE A C 1
ATOM 799 O O . PHE A 1 98 ? -6.197 4.007 4.571 1.00 92.62 98 PHE A O 1
ATOM 806 N N . PRO A 1 99 ? -5.400 3.300 2.587 1.00 95.31 99 PRO A N 1
ATOM 807 C CA . PRO A 1 99 ? -5.255 1.923 3.057 1.00 95.31 99 PRO A CA 1
ATOM 808 C C . PRO A 1 99 ? -4.341 1.811 4.279 1.00 95.31 99 PRO A C 1
ATOM 810 O O . PRO A 1 99 ? -4.633 1.068 5.216 1.00 95.31 99 PRO A O 1
ATOM 813 N N . GLN A 1 100 ? -3.256 2.590 4.300 1.00 95.50 100 GLN A N 1
ATOM 814 C CA . GLN A 1 100 ? -2.316 2.619 5.417 1.00 95.50 100 GLN A CA 1
ATOM 815 C C . GLN A 1 100 ? -2.984 3.190 6.675 1.00 95.50 100 GLN A C 1
ATOM 817 O O . GLN A 1 100 ? -2.824 2.619 7.755 1.00 95.50 100 GLN A O 1
ATOM 822 N N . SER A 1 101 ? -3.754 4.276 6.547 1.00 94.31 101 SER A N 1
ATOM 823 C CA . SER A 1 101 ? -4.491 4.909 7.651 1.00 94.31 101 SER A CA 1
ATOM 824 C C . SER A 1 101 ? -5.479 3.948 8.305 1.00 94.31 101 SER A C 1
ATOM 826 O O . SER A 1 101 ? -5.485 3.806 9.529 1.00 94.31 101 SER A O 1
ATOM 828 N N . VAL A 1 102 ? -6.269 3.230 7.500 1.00 95.75 102 VAL A N 1
ATOM 829 C CA . VAL A 1 102 ? -7.202 2.212 8.004 1.00 95.75 102 VAL A CA 1
ATOM 830 C C . VAL A 1 102 ? -6.442 1.094 8.710 1.00 95.75 102 VAL A C 1
ATOM 832 O O . VAL A 1 102 ? -6.782 0.743 9.836 1.00 95.75 102 VAL A O 1
ATOM 835 N N . ILE A 1 103 ? -5.371 0.571 8.103 1.00 97.75 103 ILE A N 1
ATOM 836 C CA . ILE A 1 103 ? -4.553 -0.486 8.713 1.00 97.75 103 ILE A CA 1
ATOM 837 C C . ILE A 1 103 ? -4.012 -0.046 10.077 1.00 97.75 103 ILE A C 1
ATOM 839 O O . ILE A 1 103 ? -4.147 -0.781 11.055 1.00 97.75 103 ILE A O 1
ATOM 843 N N . ARG A 1 104 ? -3.451 1.165 10.174 1.00 96.75 104 ARG A N 1
ATOM 844 C CA . ARG A 1 104 ? -2.965 1.724 11.443 1.00 96.75 104 ARG A CA 1
ATOM 845 C C . ARG A 1 104 ? -4.077 1.804 12.485 1.00 96.75 104 ARG A C 1
ATOM 847 O O . ARG A 1 104 ? -3.884 1.359 13.612 1.00 96.75 104 ARG A O 1
ATOM 854 N N . ASN A 1 105 ? -5.233 2.347 12.123 1.00 96.88 105 ASN A N 1
ATOM 855 C CA . ASN A 1 105 ? -6.345 2.503 13.056 1.00 96.88 105 ASN A CA 1
ATOM 856 C C . ASN A 1 105 ? -6.930 1.167 13.526 1.00 96.88 105 ASN A C 1
ATOM 858 O O . ASN A 1 105 ? -7.305 1.040 14.689 1.00 96.88 105 ASN A O 1
ATOM 862 N N . LEU A 1 106 ? -6.949 0.143 12.671 1.00 98.06 106 LEU A N 1
ATOM 863 C CA . LEU A 1 106 ? -7.319 -1.211 13.083 1.00 98.06 106 LEU A CA 1
ATOM 864 C C . LEU A 1 106 ? -6.314 -1.798 14.085 1.00 98.06 106 LEU A C 1
ATOM 866 O O . LEU A 1 106 ? -6.718 -2.459 15.039 1.00 98.06 106 LEU A O 1
ATOM 870 N N . LEU A 1 107 ? -5.016 -1.520 13.932 1.00 98.19 107 LEU A N 1
ATOM 871 C CA . LEU A 1 107 ? -4.003 -1.919 14.918 1.00 98.19 107 LEU A CA 1
ATOM 872 C C . LEU A 1 107 ? -4.185 -1.187 16.257 1.00 98.19 107 LEU A C 1
ATOM 874 O O . LEU A 1 107 ? -4.091 -1.809 17.317 1.00 98.19 107 LEU A O 1
ATOM 878 N N . LEU A 1 108 ? -4.503 0.112 16.226 1.00 96.81 108 LEU A N 1
ATOM 879 C CA . LEU A 1 108 ? -4.838 0.874 17.435 1.00 96.81 108 LEU A CA 1
ATOM 880 C C . LEU A 1 108 ? -6.058 0.266 18.136 1.00 96.81 108 LEU A C 1
ATOM 882 O O . LEU A 1 108 ? -5.969 -0.061 19.320 1.00 96.81 108 LEU A O 1
ATOM 886 N N . LEU A 1 109 ? -7.123 -0.025 17.382 1.00 97.62 109 LEU A N 1
ATOM 887 C CA . LEU A 1 109 ? -8.322 -0.705 17.873 1.00 97.62 109 LEU A CA 1
ATOM 888 C C . LEU A 1 109 ? -8.001 -2.060 18.531 1.00 97.62 109 LEU A C 1
ATOM 890 O O . LEU A 1 109 ? -8.537 -2.375 19.596 1.00 97.62 109 LEU A O 1
ATOM 894 N N . HIS A 1 110 ? -7.115 -2.864 17.937 1.00 98.06 110 HIS A N 1
ATOM 895 C CA . HIS A 1 110 ? -6.689 -4.144 18.519 1.00 9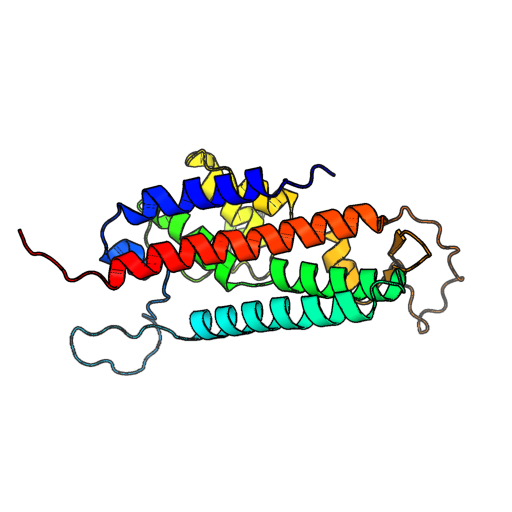8.06 110 HIS A CA 1
ATOM 896 C C . HIS A 1 110 ? -5.948 -3.990 19.839 1.00 98.06 110 HIS A C 1
ATOM 898 O O . HIS A 1 110 ? -6.154 -4.794 20.745 1.00 98.06 110 HIS A O 1
ATOM 904 N N . SER A 1 111 ? -5.143 -2.937 19.962 1.00 96.94 111 SER A N 1
ATOM 905 C CA . SER A 1 111 ? -4.396 -2.613 21.181 1.00 96.94 111 SER A CA 1
ATOM 906 C C . SER A 1 111 ? -5.202 -1.827 22.225 1.00 96.94 111 SER A C 1
ATOM 908 O O . SER A 1 111 ? -4.650 -1.446 23.254 1.00 96.94 111 SER A O 1
ATOM 910 N N . GLY A 1 112 ? -6.494 -1.574 21.979 1.00 96.31 112 GLY A N 1
ATOM 911 C CA . GLY A 1 112 ? -7.354 -0.805 22.884 1.00 96.31 112 GLY A CA 1
ATOM 912 C C . GLY A 1 112 ? -7.016 0.688 22.943 1.00 96.31 112 GLY A C 1
ATOM 913 O O . GLY A 1 112 ? -7.418 1.373 23.881 1.00 96.31 112 GLY A O 1
ATOM 914 N N . GLN A 1 113 ? -6.270 1.190 21.960 1.00 94.25 113 GLN A N 1
ATOM 915 C CA . GLN A 1 113 ? -5.936 2.603 21.818 1.00 94.25 113 GLN A CA 1
ATOM 916 C C . GLN A 1 113 ? -7.013 3.320 20.988 1.00 94.25 113 GLN A C 1
ATOM 918 O O . GLN A 1 113 ? -7.631 2.695 20.120 1.00 94.25 113 GLN A O 1
ATOM 923 N N . PRO A 1 114 ? -7.257 4.620 21.240 1.00 91.38 114 PRO A N 1
ATOM 924 C CA . PRO A 1 114 ? -8.182 5.405 20.430 1.00 91.38 114 PRO A CA 1
ATOM 925 C C . PRO A 1 114 ? -7.696 5.508 18.981 1.00 91.38 114 PRO A C 1
ATOM 927 O O . PRO A 1 114 ? -6.495 5.438 18.714 1.00 91.38 114 PRO A O 1
ATOM 930 N N . GLU A 1 115 ? -8.634 5.697 18.054 1.00 90.19 115 GLU A N 1
ATOM 931 C CA . GLU A 1 115 ? -8.310 6.000 16.665 1.00 90.19 115 GLU A CA 1
ATOM 932 C C . GLU A 1 115 ? -7.527 7.311 16.551 1.00 90.19 115 GLU A C 1
ATOM 934 O O . GLU A 1 115 ? -7.713 8.249 17.328 1.00 90.19 115 GLU A O 1
ATOM 939 N N . ASP A 1 116 ? -6.678 7.388 15.538 1.00 89.44 116 ASP A N 1
ATOM 940 C CA . ASP A 1 116 ? -5.899 8.569 15.223 1.00 89.44 116 ASP A CA 1
ATOM 941 C C . ASP A 1 116 ? -5.627 8.563 13.718 1.00 89.44 116 ASP A C 1
ATOM 943 O O . ASP A 1 116 ? -4.944 7.695 13.180 1.00 89.44 116 ASP A O 1
ATOM 947 N N . TRP A 1 117 ? -6.207 9.515 13.002 1.00 87.50 117 TRP A N 1
ATOM 948 C CA . TRP A 1 117 ? -6.049 9.602 11.549 1.00 87.50 117 TRP A CA 1
ATOM 949 C C . TRP A 1 117 ? -4.793 10.376 11.137 1.00 87.50 117 TRP A C 1
ATOM 951 O O . TRP A 1 117 ? -4.488 10.464 9.951 1.00 87.50 117 TRP A O 1
ATOM 961 N N . THR A 1 118 ? -4.018 10.869 12.108 1.00 87.62 118 THR A N 1
ATOM 962 C CA . THR A 1 118 ? -2.687 11.422 11.874 1.00 87.62 118 THR A CA 1
ATOM 963 C C . THR A 1 118 ? -1.638 10.358 12.171 1.00 87.62 118 THR A C 1
ATOM 965 O O . THR A 1 118 ? -1.565 9.803 13.266 1.00 87.62 118 THR A O 1
ATOM 968 N N . PHE A 1 119 ? -0.762 10.068 11.209 1.00 85.38 119 PHE A N 1
ATOM 969 C CA . PHE A 1 119 ? 0.370 9.197 11.498 1.00 85.38 119 PHE A CA 1
ATOM 970 C C . PHE A 1 119 ? 1.362 9.921 12.393 1.00 85.38 119 PHE A C 1
ATOM 972 O O . PHE A 1 119 ? 2.087 10.813 11.953 1.00 85.38 119 PHE A O 1
ATOM 979 N N . HIS A 1 120 ? 1.424 9.497 13.645 1.00 86.50 120 HIS A N 1
ATOM 980 C CA . HIS A 1 120 ? 2.469 9.913 14.556 1.00 86.50 120 HIS A CA 1
ATOM 981 C C . HIS A 1 120 ? 3.494 8.807 14.738 1.00 86.50 120 HIS A C 1
ATOM 983 O O . HIS A 1 120 ? 3.136 7.667 15.011 1.00 86.50 120 HIS A O 1
ATOM 989 N N . GLY A 1 121 ? 4.764 9.175 14.628 1.00 81.12 121 GLY A N 1
ATOM 990 C CA . GLY A 1 121 ? 5.894 8.312 14.942 1.00 81.12 121 GLY A CA 1
ATOM 991 C C . GLY A 1 121 ? 6.846 9.007 15.902 1.00 81.12 121 GLY A C 1
ATOM 992 O O . GLY A 1 121 ? 6.622 10.147 16.318 1.00 81.12 121 GLY A O 1
ATOM 993 N N . LEU A 1 122 ? 7.938 8.327 16.233 1.00 82.19 122 LEU A N 1
ATOM 994 C CA . LEU A 1 122 ? 9.030 8.899 17.011 1.00 82.19 122 LEU A CA 1
ATOM 995 C C . LEU A 1 122 ? 10.236 9.123 16.100 1.00 82.19 122 LEU A C 1
ATOM 997 O O . LEU A 1 122 ? 10.617 8.245 15.326 1.00 82.19 122 LEU A O 1
ATOM 1001 N N . ASN A 1 123 ? 10.852 10.301 16.181 1.00 83.56 123 ASN A N 1
ATOM 1002 C CA . ASN A 1 123 ? 12.138 10.528 15.527 1.00 83.56 123 ASN A CA 1
ATOM 1003 C C . ASN A 1 123 ? 13.276 9.811 16.287 1.00 83.56 123 ASN A C 1
ATOM 1005 O O . ASN A 1 123 ? 13.078 9.261 17.370 1.00 83.56 123 ASN A O 1
ATOM 1009 N N . LYS A 1 124 ? 14.509 9.870 15.761 1.00 82.12 124 LYS A N 1
ATOM 1010 C CA . LYS A 1 124 ? 15.702 9.280 16.412 1.00 82.12 124 LYS A CA 1
ATOM 1011 C C . LYS A 1 124 ? 15.969 9.800 17.836 1.00 82.12 124 LYS A C 1
ATOM 1013 O O . LYS A 1 124 ? 16.733 9.185 18.566 1.00 82.12 124 LYS A O 1
ATOM 1018 N N . LYS A 1 125 ? 15.374 10.935 18.217 1.00 87.50 125 LYS A N 1
ATOM 1019 C CA . LYS A 1 125 ? 15.480 11.560 19.543 1.00 87.50 125 LYS A CA 1
ATOM 1020 C C . LYS A 1 125 ? 14.281 11.236 20.450 1.00 87.50 125 LYS A C 1
ATOM 1022 O O . LYS A 1 125 ? 14.158 11.835 21.510 1.00 87.50 125 LYS A O 1
ATOM 1027 N N . GLY A 1 126 ? 13.374 10.351 20.028 1.00 85.38 126 GLY A N 1
ATOM 1028 C CA . GLY A 1 126 ? 12.174 9.989 20.785 1.00 85.38 126 GLY A CA 1
ATOM 1029 C C . GLY A 1 126 ? 11.073 11.055 20.788 1.00 85.38 126 GLY A C 1
ATOM 1030 O O . GLY A 1 126 ? 10.135 10.951 21.570 1.00 85.38 126 GLY A O 1
ATOM 1031 N N . GLN A 1 127 ? 11.157 12.086 19.942 1.00 88.25 127 GLN A N 1
ATOM 1032 C CA . GLN A 1 127 ? 10.125 13.124 19.866 1.00 88.25 127 GLN A CA 1
ATOM 1033 C C . GLN A 1 127 ? 9.006 12.697 18.917 1.00 88.25 127 GLN A C 1
ATOM 1035 O O . GLN A 1 127 ? 9.283 12.176 17.831 1.00 88.25 127 GLN A O 1
ATOM 1040 N N . LYS A 1 128 ? 7.757 12.978 19.305 1.00 88.19 128 LYS A N 1
ATOM 1041 C CA . LYS A 1 128 ? 6.575 12.766 18.464 1.00 88.19 128 LYS A CA 1
ATOM 1042 C C . LYS A 1 128 ? 6.670 13.651 17.218 1.00 88.19 128 LYS A C 1
ATOM 1044 O O . LYS A 1 128 ? 6.794 14.867 17.328 1.00 88.19 128 LYS A O 1
ATOM 1049 N N . ILE A 1 129 ? 6.612 13.034 16.044 1.00 90.31 129 ILE A N 1
ATOM 1050 C CA . ILE A 1 129 ? 6.581 13.710 14.744 1.00 90.31 129 ILE A CA 1
ATOM 1051 C C . ILE A 1 129 ? 5.380 13.227 13.940 1.00 90.31 129 ILE A C 1
ATOM 1053 O O . ILE A 1 129 ? 4.890 12.120 14.160 1.00 90.31 129 ILE A O 1
ATOM 1057 N N . VAL A 1 130 ? 4.918 14.043 12.997 1.00 90.31 130 VAL A N 1
ATOM 1058 C CA . VAL A 1 130 ? 3.970 13.593 11.973 1.00 90.31 130 VAL A CA 1
ATOM 1059 C C . VAL A 1 130 ? 4.757 12.863 10.886 1.00 90.31 130 VAL A C 1
ATOM 1061 O O . VAL A 1 130 ? 5.704 13.415 10.324 1.00 90.31 130 VAL A O 1
ATOM 1064 N N . CYS A 1 131 ? 4.399 11.614 10.609 1.00 90.44 131 CYS A N 1
ATOM 1065 C CA . CYS A 1 131 ? 4.976 10.837 9.522 1.00 90.44 131 CYS A CA 1
ATOM 1066 C C . CYS A 1 131 ? 4.359 11.299 8.202 1.00 90.44 131 CYS A C 1
ATOM 1068 O O . CYS A 1 131 ? 3.184 11.056 7.945 1.00 90.44 131 CYS A O 1
ATOM 1070 N N . GLN A 1 132 ? 5.162 11.951 7.369 1.00 88.12 132 GLN A N 1
ATOM 1071 C CA . GLN A 1 132 ? 4.731 12.448 6.060 1.00 88.12 132 GLN A CA 1
ATOM 1072 C C . GLN A 1 132 ? 5.150 11.523 4.917 1.00 88.12 132 GLN A C 1
ATOM 1074 O O . GLN A 1 132 ? 4.611 11.612 3.823 1.00 88.12 132 GLN A O 1
ATOM 1079 N N . GLN A 1 133 ? 6.145 10.664 5.148 1.00 90.69 133 GLN A N 1
ATOM 1080 C CA . GLN A 1 133 ? 6.690 9.790 4.112 1.00 90.69 133 GLN A CA 1
ATOM 1081 C C . GLN A 1 133 ? 6.128 8.366 4.247 1.00 90.69 133 GLN A C 1
ATOM 1083 O O . GLN A 1 133 ? 6.035 7.869 5.375 1.00 90.69 133 GLN A O 1
ATOM 1088 N N . PRO A 1 134 ? 5.842 7.660 3.135 1.00 92.94 134 PRO A N 1
ATOM 1089 C CA . PRO A 1 134 ? 5.344 6.283 3.173 1.00 92.94 134 PRO A CA 1
ATOM 1090 C C . PRO A 1 134 ? 6.223 5.343 4.005 1.00 92.94 134 PRO A C 1
ATOM 1092 O O . PRO A 1 134 ? 5.716 4.577 4.817 1.00 92.94 134 PRO A O 1
ATOM 1095 N N . SER A 1 135 ? 7.550 5.463 3.899 1.00 93.56 135 SER A N 1
ATOM 1096 C CA . SER A 1 135 ? 8.495 4.661 4.688 1.00 93.56 135 SER A CA 1
ATOM 1097 C C . SER A 1 135 ? 8.327 4.852 6.201 1.00 93.56 135 SER A C 1
ATOM 1099 O O . SER A 1 135 ? 8.412 3.891 6.967 1.00 93.56 135 SER A O 1
ATOM 1101 N N . GLN A 1 136 ? 8.023 6.075 6.648 1.00 93.75 136 GLN A N 1
ATOM 1102 C CA . GLN A 1 136 ? 7.746 6.373 8.055 1.00 93.75 136 GLN A CA 1
ATOM 1103 C C . GLN A 1 136 ? 6.419 5.747 8.499 1.00 93.75 136 GLN A C 1
ATOM 1105 O O . GLN A 1 136 ? 6.353 5.159 9.576 1.00 93.75 136 GLN A O 1
ATOM 1110 N N . ARG A 1 137 ? 5.380 5.826 7.657 1.00 94.75 137 ARG A N 1
ATOM 1111 C CA . ARG A 1 137 ? 4.066 5.225 7.930 1.00 94.75 137 ARG A CA 1
ATOM 1112 C C . ARG A 1 137 ? 4.134 3.703 8.012 1.00 94.75 137 ARG A C 1
ATOM 1114 O O . ARG A 1 137 ? 3.607 3.119 8.953 1.00 94.75 137 ARG A O 1
ATOM 1121 N N . ILE A 1 138 ? 4.843 3.067 7.083 1.00 96.19 138 ILE A N 1
ATOM 1122 C CA . ILE A 1 138 ? 5.062 1.616 7.071 1.00 96.19 138 ILE A CA 1
ATOM 1123 C C . ILE A 1 138 ? 5.858 1.175 8.305 1.00 96.19 138 ILE A C 1
ATOM 1125 O O . ILE A 1 138 ? 5.493 0.191 8.947 1.00 96.19 138 ILE A O 1
ATOM 1129 N N . THR A 1 139 ? 6.884 1.938 8.698 1.00 94.50 139 THR A N 1
ATOM 1130 C CA . THR A 1 139 ? 7.639 1.679 9.937 1.00 94.50 139 THR A CA 1
ATOM 1131 C C . THR A 1 139 ? 6.734 1.740 11.170 1.00 94.50 139 THR A C 1
ATOM 1133 O O . THR A 1 139 ? 6.818 0.877 12.043 1.00 94.50 139 THR A O 1
ATOM 1136 N N . GLU A 1 140 ? 5.838 2.726 11.238 1.00 94.62 140 GLU A N 1
ATOM 1137 C CA . GLU A 1 140 ? 4.878 2.860 12.336 1.00 94.62 140 GLU A CA 1
ATOM 1138 C C . GLU A 1 140 ? 3.858 1.709 12.362 1.00 94.62 140 GLU A C 1
ATOM 1140 O O . GLU A 1 140 ? 3.600 1.140 13.422 1.00 94.62 140 GLU A O 1
ATOM 1145 N N . ILE A 1 141 ? 3.334 1.296 11.203 1.00 97.00 141 ILE A N 1
ATOM 1146 C CA . ILE A 1 141 ? 2.452 0.122 11.098 1.00 97.00 141 ILE A CA 1
ATOM 1147 C C . ILE A 1 141 ? 3.172 -1.134 11.601 1.00 97.00 141 ILE A C 1
ATOM 1149 O O . ILE A 1 141 ? 2.609 -1.900 12.380 1.00 97.00 141 ILE A O 1
ATOM 1153 N N . MET A 1 142 ? 4.431 -1.335 11.212 1.00 96.81 142 MET A N 1
ATOM 1154 C CA . MET A 1 142 ? 5.244 -2.459 11.675 1.00 96.81 142 MET A CA 1
ATOM 1155 C C . MET A 1 142 ? 5.477 -2.430 13.188 1.00 96.81 142 MET A C 1
ATOM 1157 O O . MET A 1 142 ? 5.328 -3.459 13.852 1.00 96.81 142 MET A O 1
ATOM 1161 N N . ARG A 1 143 ? 5.760 -1.253 13.757 1.00 95.81 143 ARG A N 1
ATOM 1162 C CA . ARG A 1 143 ? 5.888 -1.059 15.207 1.00 95.81 143 ARG A CA 1
ATOM 1163 C C . ARG A 1 143 ? 4.605 -1.437 15.955 1.00 95.81 143 ARG A C 1
ATOM 1165 O O . ARG A 1 143 ? 4.693 -2.065 17.005 1.00 95.81 143 ARG A O 1
ATOM 1172 N N . LEU A 1 144 ? 3.434 -1.071 15.427 1.00 96.12 144 LEU A N 1
ATOM 1173 C CA . LEU A 1 144 ? 2.131 -1.385 16.027 1.00 96.12 144 LEU A CA 1
ATO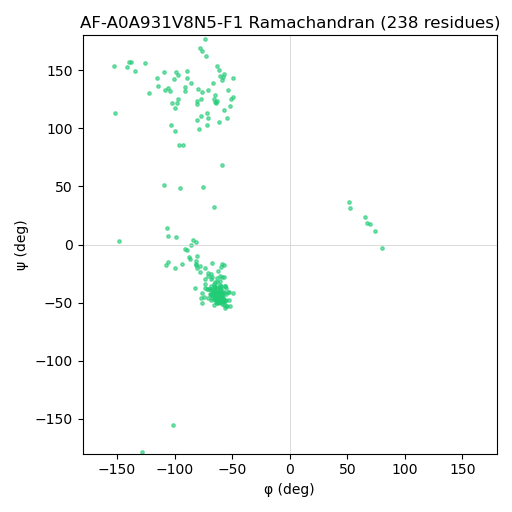M 1174 C C . LEU A 1 144 ? 1.735 -2.862 15.857 1.00 96.12 144 LEU A C 1
ATOM 1176 O O . LEU A 1 144 ? 1.169 -3.453 16.772 1.00 96.12 144 LEU A O 1
ATOM 1180 N N . ALA A 1 145 ? 2.049 -3.469 14.711 1.00 98.06 145 ALA A N 1
ATOM 1181 C CA . ALA A 1 145 ? 1.697 -4.855 14.399 1.00 98.06 145 ALA A CA 1
ATOM 1182 C C . ALA A 1 145 ? 2.536 -5.887 15.172 1.00 98.06 145 ALA A C 1
ATOM 1184 O O . ALA A 1 145 ? 2.020 -6.937 15.555 1.00 98.06 145 ALA A O 1
ATOM 1185 N N . THR A 1 146 ? 3.806 -5.574 15.443 1.00 97.81 146 THR A N 1
ATOM 1186 C CA . THR A 1 146 ? 4.763 -6.484 16.097 1.00 97.81 146 THR A CA 1
ATOM 1187 C C . THR A 1 146 ? 4.289 -7.017 17.462 1.00 97.81 146 THR A C 1
ATOM 1189 O O . THR A 1 146 ? 4.226 -8.236 17.616 1.00 97.81 146 THR A O 1
ATOM 1192 N N . PRO A 1 147 ? 3.906 -6.182 18.452 1.00 98.00 147 PRO A N 1
ATOM 1193 C CA . PRO A 1 147 ? 3.424 -6.673 19.748 1.00 98.00 147 PRO A CA 1
ATOM 1194 C C . PRO A 1 147 ? 2.069 -7.395 19.673 1.00 98.00 147 PRO A C 1
ATOM 1196 O O . PRO A 1 147 ? 1.711 -8.099 20.611 1.00 98.00 147 PRO A O 1
ATOM 1199 N N . LEU A 1 148 ? 1.322 -7.240 18.575 1.00 98.06 148 LEU A N 1
ATOM 1200 C CA . LEU A 1 148 ? 0.062 -7.948 18.326 1.00 98.06 148 LEU A CA 1
ATOM 1201 C C . LEU A 1 148 ? 0.267 -9.295 17.612 1.00 98.06 148 LEU A C 1
ATOM 1203 O O . LEU A 1 148 ? -0.703 -10.012 17.386 1.00 98.06 148 LEU A O 1
ATOM 1207 N N . GLY A 1 149 ? 1.503 -9.632 17.219 1.00 98.00 149 GLY A N 1
ATOM 1208 C CA . GLY A 1 149 ? 1.797 -10.839 16.442 1.00 98.00 149 GLY A CA 1
ATOM 1209 C C . GLY A 1 149 ? 1.221 -10.821 15.021 1.00 98.00 149 GLY A C 1
ATOM 1210 O O . GLY A 1 149 ? 1.098 -11.874 14.402 1.00 98.00 149 GLY A O 1
ATOM 1211 N N . LEU A 1 150 ? 0.857 -9.646 14.495 1.00 98.38 150 LEU A N 1
ATOM 1212 C CA . LEU A 1 150 ? 0.240 -9.505 13.176 1.00 98.38 150 LEU A CA 1
ATOM 1213 C C . LEU A 1 150 ? 1.302 -9.286 12.092 1.00 98.38 150 LEU A C 1
ATOM 1215 O O . LEU A 1 150 ? 2.210 -8.467 12.230 1.00 98.38 150 LEU A O 1
ATOM 1219 N N . SER A 1 151 ? 1.162 -9.988 10.969 1.00 98.31 151 SER A N 1
ATOM 1220 C CA . SER A 1 151 ? 2.156 -9.990 9.887 1.00 98.31 151 SER A CA 1
ATOM 1221 C C . SER A 1 151 ? 2.063 -8.790 8.936 1.00 98.31 151 SER A C 1
ATOM 1223 O O . SER A 1 151 ? 3.020 -8.530 8.207 1.00 98.31 151 SER A O 1
ATOM 1225 N N . ILE A 1 152 ? 0.968 -8.017 8.969 1.00 98.44 152 ILE A N 1
ATOM 1226 C CA . ILE A 1 152 ? 0.689 -6.929 8.010 1.00 98.44 152 ILE A CA 1
ATOM 1227 C C . ILE A 1 152 ? 1.815 -5.891 7.920 1.00 98.44 152 ILE A C 1
ATOM 1229 O O . ILE A 1 152 ? 2.152 -5.436 6.829 1.00 98.44 152 ILE A O 1
ATOM 1233 N N . GLY A 1 153 ? 2.455 -5.562 9.044 1.00 97.69 153 GLY A N 1
ATOM 1234 C CA . GLY A 1 153 ? 3.590 -4.641 9.067 1.00 97.69 153 GLY A CA 1
ATOM 1235 C C . GLY A 1 153 ? 4.803 -5.162 8.298 1.00 97.69 153 GLY A C 1
ATOM 1236 O O . GLY A 1 153 ? 5.371 -4.442 7.479 1.00 97.69 153 GLY A O 1
ATOM 1237 N N . ASN A 1 154 ? 5.148 -6.438 8.496 1.00 98.06 154 ASN A N 1
ATOM 1238 C CA . ASN A 1 154 ? 6.228 -7.094 7.760 1.00 98.06 154 ASN A CA 1
ATOM 1239 C C . ASN A 1 154 ? 5.878 -7.244 6.275 1.00 98.06 154 ASN A C 1
ATOM 1241 O O . ASN A 1 154 ? 6.741 -7.032 5.427 1.00 98.06 154 ASN A O 1
ATOM 1245 N N . THR A 1 155 ? 4.616 -7.558 5.953 1.00 98.38 155 THR A N 1
ATOM 1246 C CA . THR A 1 155 ? 4.122 -7.621 4.570 1.00 98.38 155 THR A CA 1
ATOM 1247 C C . THR A 1 155 ? 4.306 -6.282 3.853 1.00 98.38 155 THR A C 1
ATOM 1249 O O . THR A 1 155 ? 4.891 -6.252 2.773 1.00 98.38 155 THR A O 1
ATOM 1252 N N . LEU A 1 156 ? 3.854 -5.172 4.449 1.00 97.94 156 LEU A N 1
ATOM 1253 C CA . LEU A 1 156 ? 3.986 -3.840 3.849 1.00 97.94 156 LEU A CA 1
ATOM 1254 C C . LEU A 1 156 ? 5.447 -3.406 3.722 1.00 97.94 156 LEU A C 1
ATOM 1256 O O . LEU A 1 156 ? 5.830 -2.838 2.703 1.00 97.94 156 LEU A O 1
ATOM 1260 N N . ASN A 1 157 ? 6.272 -3.701 4.728 1.00 97.44 157 ASN A N 1
ATOM 1261 C CA . ASN A 1 157 ? 7.696 -3.387 4.687 1.00 97.44 157 ASN A CA 1
ATOM 1262 C C . ASN A 1 157 ? 8.431 -4.170 3.588 1.00 97.44 157 ASN A C 1
ATOM 1264 O O . ASN A 1 157 ? 9.255 -3.598 2.885 1.00 97.44 157 ASN A O 1
ATOM 1268 N N . ALA A 1 158 ? 8.111 -5.454 3.400 1.00 97.19 158 ALA A N 1
ATOM 1269 C CA . ALA A 1 158 ? 8.682 -6.269 2.326 1.00 97.19 158 ALA A CA 1
ATOM 1270 C C . ALA A 1 158 ? 8.214 -5.830 0.928 1.00 97.19 158 ALA A C 1
ATOM 1272 O O . ALA A 1 158 ? 8.948 -5.989 -0.046 1.00 97.19 158 ALA A O 1
ATOM 1273 N N . LEU A 1 159 ? 7.006 -5.270 0.834 1.00 97.00 159 LEU A N 1
ATOM 1274 C CA . LEU A 1 159 ? 6.457 -4.721 -0.403 1.00 97.00 159 LEU A CA 1
ATOM 1275 C C . LEU A 1 159 ? 7.036 -3.337 -0.749 1.00 97.00 159 LEU A C 1
ATOM 1277 O O . LEU A 1 159 ? 7.036 -2.952 -1.915 1.00 97.00 159 LEU A O 1
ATOM 1281 N N . TRP A 1 160 ? 7.538 -2.585 0.237 1.00 97.25 160 TRP A N 1
ATOM 1282 C CA . TRP A 1 160 ? 8.093 -1.247 0.037 1.00 97.25 160 TRP A CA 1
ATOM 1283 C C . TRP A 1 160 ? 9.533 -1.264 -0.484 1.00 97.25 160 TRP A C 1
ATOM 1285 O O . TRP A 1 160 ? 10.500 -1.487 0.242 1.00 97.25 160 TRP A O 1
ATOM 1295 N N . HIS A 1 161 ? 9.685 -0.912 -1.755 1.00 96.94 161 HIS A N 1
ATOM 1296 C CA . HIS A 1 161 ? 10.971 -0.694 -2.406 1.00 96.94 161 HIS A CA 1
ATOM 1297 C C . HIS A 1 161 ? 11.364 0.797 -2.432 1.00 96.94 161 HIS A C 1
ATOM 1299 O O . HIS A 1 161 ? 11.175 1.493 -3.434 1.00 96.94 161 HIS A O 1
ATOM 1305 N N . ASP A 1 162 ? 11.995 1.271 -1.354 1.00 94.81 162 ASP A N 1
ATOM 1306 C CA . ASP A 1 162 ? 12.369 2.685 -1.154 1.00 94.81 162 ASP A CA 1
ATOM 1307 C C . ASP A 1 162 ? 13.182 3.281 -2.316 1.00 94.81 162 ASP A C 1
ATOM 1309 O O . ASP A 1 162 ? 12.843 4.333 -2.857 1.00 94.81 162 ASP A O 1
ATOM 1313 N N . THR A 1 163 ? 14.220 2.568 -2.773 1.00 94.06 163 THR A N 1
ATOM 1314 C CA . THR A 1 163 ? 15.074 3.044 -3.872 1.00 94.06 163 THR A CA 1
ATOM 1315 C C . THR A 1 163 ? 14.307 3.200 -5.183 1.00 94.06 163 THR A C 1
ATOM 1317 O O . THR A 1 163 ? 14.471 4.217 -5.851 1.00 94.06 163 THR A O 1
ATOM 1320 N N . LEU A 1 164 ? 13.457 2.237 -5.551 1.00 95.44 164 LEU A N 1
ATOM 1321 C CA . LEU A 1 164 ? 12.653 2.306 -6.769 1.00 95.44 164 LEU A CA 1
ATOM 1322 C C . LEU A 1 164 ? 11.723 3.520 -6.731 1.00 95.44 164 LEU A C 1
ATOM 1324 O O . LEU A 1 164 ? 11.744 4.325 -7.663 1.00 95.44 164 LEU A O 1
ATOM 1328 N N . ARG A 1 165 ? 10.989 3.704 -5.625 1.00 94.69 165 ARG A N 1
ATOM 1329 C CA . ARG A 1 165 ? 10.098 4.855 -5.449 1.00 94.69 165 ARG A CA 1
ATOM 1330 C C . ARG A 1 165 ? 10.862 6.171 -5.505 1.00 94.69 165 ARG A C 1
ATOM 1332 O O . ARG A 1 165 ? 10.472 7.069 -6.242 1.00 94.69 165 ARG A O 1
ATOM 1339 N N . HIS A 1 166 ? 11.957 6.296 -4.757 1.00 92.75 166 HIS A N 1
ATOM 1340 C CA . HIS A 1 166 ? 12.742 7.530 -4.707 1.00 92.75 166 HIS A CA 1
ATOM 1341 C C . HIS A 1 166 ? 13.300 7.912 -6.085 1.00 92.75 166 HIS A C 1
ATOM 1343 O O . HIS A 1 166 ? 13.294 9.078 -6.474 1.00 92.75 166 HIS A O 1
ATOM 1349 N N . ARG A 1 167 ? 13.770 6.932 -6.864 1.00 92.38 167 ARG A N 1
ATOM 1350 C CA . ARG A 1 167 ? 14.272 7.192 -8.220 1.00 92.38 167 ARG A CA 1
ATOM 1351 C C . ARG A 1 167 ? 13.147 7.542 -9.185 1.00 92.38 167 ARG A C 1
ATOM 1353 O O . ARG A 1 167 ? 13.334 8.441 -10.003 1.00 92.38 167 ARG A O 1
ATOM 1360 N N . PHE A 1 168 ? 11.989 6.897 -9.062 1.00 94.12 168 PHE A N 1
ATOM 1361 C CA . PHE A 1 168 ? 10.802 7.231 -9.844 1.00 94.12 168 PHE A CA 1
ATOM 1362 C C . PHE A 1 168 ? 10.312 8.663 -9.569 1.00 94.12 168 PHE A C 1
ATOM 1364 O O . PHE A 1 168 ? 10.181 9.437 -10.515 1.00 94.12 168 PHE A O 1
ATOM 1371 N N . SER A 1 169 ? 10.146 9.057 -8.299 1.00 90.94 169 SER A N 1
ATOM 1372 C CA . SER A 1 169 ? 9.606 10.373 -7.909 1.00 90.94 169 SER A CA 1
ATOM 1373 C C . SER A 1 169 ? 10.460 11.560 -8.364 1.00 90.94 169 SER A C 1
ATOM 1375 O O . SER A 1 169 ? 9.961 12.675 -8.481 1.00 90.94 169 SER A O 1
ATOM 1377 N N . HIS A 1 170 ? 11.750 11.335 -8.616 1.00 89.12 170 HIS A N 1
ATOM 1378 C CA . HIS A 1 170 ? 12.676 12.359 -9.102 1.00 89.12 170 HIS A CA 1
ATOM 1379 C C . HIS A 1 170 ? 13.048 12.206 -10.583 1.00 89.12 170 HIS A C 1
ATOM 1381 O O . HIS A 1 170 ? 13.943 12.904 -11.052 1.00 89.12 170 HIS A O 1
ATOM 1387 N N . ALA A 1 171 ? 12.405 11.290 -11.317 1.00 89.62 171 ALA A N 1
ATOM 1388 C CA . ALA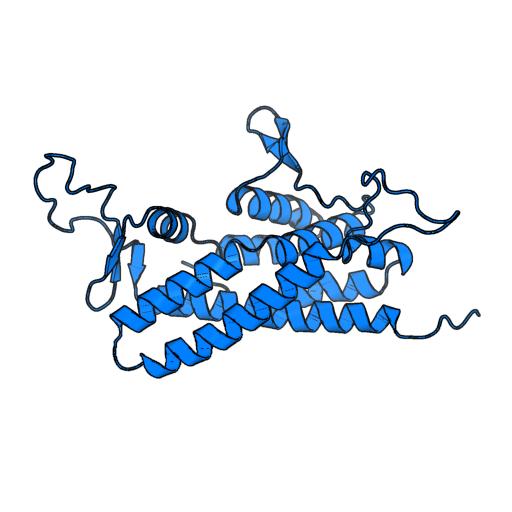 A 1 171 ? 12.769 10.947 -12.694 1.00 89.62 171 ALA A CA 1
ATOM 1389 C C . ALA A 1 171 ? 14.266 10.591 -12.863 1.00 89.62 171 ALA A C 1
ATOM 1391 O O . ALA A 1 171 ? 14.866 10.8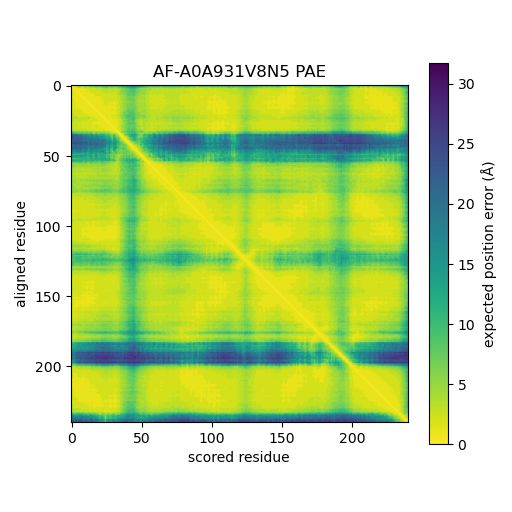03 -13.915 1.00 89.62 171 ALA A O 1
ATOM 1392 N N . PHE A 1 172 ? 14.883 10.019 -11.823 1.00 90.19 172 PHE A N 1
ATOM 1393 C CA . PHE A 1 172 ? 16.293 9.622 -11.802 1.00 90.19 172 PHE A CA 1
ATOM 1394 C C . PHE A 1 172 ? 16.478 8.146 -12.154 1.00 90.19 172 PHE A C 1
ATOM 1396 O O . PHE A 1 172 ? 17.178 7.403 -11.454 1.00 90.19 172 PHE A O 1
ATOM 1403 N N . TYR A 1 173 ? 15.837 7.713 -13.238 1.00 91.81 173 TYR A N 1
ATOM 1404 C CA . TYR A 1 173 ? 15.922 6.343 -13.722 1.00 91.81 173 TYR A CA 1
ATOM 1405 C C . TYR A 1 173 ? 16.011 6.265 -15.249 1.00 91.81 173 TYR A C 1
ATOM 1407 O O . TYR A 1 173 ? 15.598 7.174 -15.965 1.00 91.81 173 TYR A O 1
ATOM 1415 N N . ALA A 1 174 ? 16.554 5.156 -15.739 1.00 91.75 174 ALA A N 1
ATOM 1416 C CA . ALA A 1 174 ? 16.563 4.788 -17.148 1.00 91.75 174 ALA A CA 1
ATOM 1417 C C . ALA A 1 174 ? 16.171 3.315 -17.294 1.00 91.75 174 ALA A C 1
ATOM 1419 O O . ALA A 1 174 ? 16.441 2.505 -16.405 1.00 91.75 174 ALA A O 1
ATOM 1420 N N . LEU A 1 175 ? 15.541 2.975 -18.417 1.00 93.00 175 LEU A N 1
ATOM 1421 C CA . LEU A 1 175 ? 15.147 1.605 -18.739 1.00 93.00 175 LEU A CA 1
ATOM 1422 C C . LEU A 1 175 ? 16.065 1.037 -19.817 1.00 93.00 175 LEU A C 1
ATOM 1424 O O . LEU A 1 175 ? 16.317 1.702 -20.823 1.00 93.00 175 LEU A O 1
ATOM 1428 N N . THR A 1 176 ? 16.523 -0.194 -19.615 1.00 90.31 176 THR A N 1
ATOM 1429 C CA . THR A 1 176 ? 17.155 -1.011 -20.661 1.00 90.31 176 THR A CA 1
ATOM 1430 C C . THR A 1 176 ? 16.141 -2.029 -21.187 1.00 90.31 176 THR A C 1
ATOM 1432 O O . THR A 1 176 ? 14.936 -1.793 -21.111 1.00 90.31 176 THR A O 1
ATOM 1435 N N . ASP A 1 177 ? 16.594 -3.150 -21.745 1.00 89.94 177 ASP A N 1
ATOM 1436 C CA . ASP A 1 177 ? 15.704 -4.204 -22.247 1.00 89.94 177 ASP A CA 1
ATOM 1437 C C . ASP A 1 177 ? 15.122 -5.079 -21.132 1.00 89.94 177 ASP A C 1
ATOM 1439 O O . ASP A 1 177 ? 14.129 -5.770 -21.342 1.00 89.94 177 ASP A O 1
ATOM 1443 N N . SER A 1 178 ? 15.724 -5.077 -19.939 1.00 93.94 178 SER A N 1
ATOM 1444 C CA . SER A 1 178 ? 15.287 -5.962 -18.845 1.00 93.94 178 SER A CA 1
ATOM 1445 C C . SER A 1 178 ? 15.472 -5.385 -17.445 1.00 93.94 178 SER A C 1
ATOM 1447 O O . SER A 1 178 ? 15.207 -6.078 -16.463 1.00 93.94 178 SER A O 1
ATOM 1449 N N . PHE A 1 179 ? 15.936 -4.140 -17.322 1.00 94.50 179 PHE A N 1
ATOM 1450 C CA . PHE A 1 179 ? 16.305 -3.558 -16.034 1.00 94.50 179 PHE A CA 1
ATOM 1451 C C . PHE A 1 179 ? 15.900 -2.091 -15.920 1.00 94.50 179 PHE A C 1
ATOM 1453 O O . PHE A 1 179 ? 15.857 -1.345 -16.903 1.00 94.50 179 PHE A O 1
ATOM 1460 N N . VAL A 1 180 ? 15.683 -1.674 -14.675 1.00 93.56 180 VAL A N 1
ATOM 1461 C CA . VAL A 1 180 ? 15.565 -0.277 -14.264 1.00 93.56 180 VAL A CA 1
ATOM 1462 C C . VAL A 1 180 ? 16.880 0.130 -13.605 1.00 93.56 180 VAL A C 1
ATOM 1464 O O . VAL A 1 180 ? 17.281 -0.461 -12.605 1.00 93.56 180 VAL A O 1
ATOM 1467 N N . PHE A 1 181 ? 17.551 1.153 -14.129 1.00 91.88 181 PHE A N 1
ATOM 1468 C CA . PHE A 1 181 ? 18.793 1.684 -13.565 1.00 91.88 181 PHE A CA 1
ATOM 1469 C C . PHE A 1 181 ? 18.583 3.052 -12.938 1.00 91.88 181 PHE A C 1
ATOM 1471 O O . PHE A 1 181 ? 17.790 3.854 -13.423 1.00 91.88 181 PHE A O 1
ATOM 1478 N N . SER A 1 182 ? 19.356 3.346 -11.895 1.00 88.38 182 SER A N 1
ATOM 1479 C CA . SER A 1 182 ? 19.469 4.697 -11.352 1.00 88.38 182 SER A CA 1
ATOM 1480 C C . SER A 1 182 ? 20.357 5.541 -12.256 1.00 88.38 182 SER A C 1
ATOM 1482 O O . SER A 1 182 ? 21.484 5.150 -12.556 1.00 88.38 182 SER A O 1
ATOM 1484 N N . THR A 1 183 ? 19.901 6.739 -12.613 1.00 84.69 183 THR A N 1
ATOM 1485 C CA . THR A 1 183 ? 20.754 7.722 -13.298 1.00 84.69 183 THR A CA 1
ATOM 1486 C C . THR A 1 183 ? 21.650 8.491 -12.323 1.00 84.69 183 THR A C 1
ATOM 1488 O O . THR A 1 183 ? 22.386 9.370 -12.748 1.00 84.69 183 THR A O 1
ATOM 1491 N N . LYS A 1 184 ? 21.608 8.186 -11.013 1.00 77.94 184 LYS A N 1
ATOM 1492 C CA . LYS A 1 184 ? 22.420 8.824 -9.953 1.00 77.94 184 LYS A CA 1
ATOM 1493 C C . LYS A 1 184 ? 22.353 10.363 -9.959 1.00 77.94 184 LYS A C 1
ATOM 1495 O O . LYS A 1 184 ? 23.329 11.024 -9.630 1.00 77.94 184 LYS A O 1
ATOM 1500 N N . ASN A 1 185 ? 21.186 10.927 -10.277 1.00 71.62 185 ASN A N 1
ATOM 1501 C CA . ASN A 1 185 ? 20.961 12.375 -10.401 1.00 71.62 185 ASN A CA 1
ATOM 1502 C C . ASN A 1 185 ? 21.743 13.016 -11.562 1.00 71.62 185 ASN A C 1
ATOM 1504 O O . ASN A 1 185 ? 22.001 14.223 -11.536 1.00 71.62 185 ASN A O 1
ATOM 1508 N N . PHE A 1 186 ? 22.116 12.224 -12.574 1.00 72.38 186 PHE A N 1
ATOM 1509 C CA . PHE A 1 186 ? 22.667 12.751 -13.812 1.00 72.38 186 PHE A CA 1
ATOM 1510 C C . PHE A 1 186 ? 21.655 13.721 -14.416 1.00 72.38 186 PHE A C 1
ATOM 1512 O O . PHE A 1 186 ? 20.530 13.348 -14.754 1.00 72.38 186 PHE A O 1
ATOM 1519 N N . SER A 1 187 ? 22.062 14.981 -14.498 1.00 67.56 187 SER A N 1
ATOM 1520 C CA . SER A 1 187 ? 21.263 16.052 -15.067 1.00 67.56 187 SER A CA 1
ATOM 1521 C C . SER A 1 187 ? 21.956 16.540 -16.328 1.00 67.56 187 SER A C 1
ATOM 1523 O O . SER A 1 187 ? 23.159 16.799 -16.265 1.00 67.56 187 SER A O 1
ATOM 1525 N N . PRO A 1 188 ? 21.228 16.785 -17.432 1.00 67.19 188 PRO A N 1
ATOM 1526 C CA . PRO A 1 188 ? 21.805 17.443 -18.604 1.00 67.19 188 PRO A CA 1
ATOM 1527 C C . PRO A 1 188 ? 22.362 18.841 -18.277 1.00 67.19 188 PRO A C 1
ATOM 1529 O O . PRO A 1 188 ? 23.162 19.380 -19.034 1.00 67.19 188 PRO A O 1
ATOM 1532 N N . THR A 1 189 ? 21.972 19.430 -17.139 1.00 71.38 189 THR A N 1
ATOM 1533 C CA . THR A 1 189 ? 22.495 20.717 -16.655 1.00 71.38 189 THR A CA 1
ATOM 1534 C C . THR A 1 189 ? 23.757 20.598 -15.796 1.00 71.38 189 THR A C 1
ATOM 1536 O O . THR A 1 189 ? 24.395 21.613 -15.516 1.00 71.38 189 THR A O 1
ATOM 1539 N N . ARG A 1 190 ? 24.152 19.389 -15.375 1.00 69.31 190 ARG A N 1
ATOM 1540 C CA . ARG A 1 190 ? 25.408 19.148 -14.655 1.00 69.31 190 ARG A CA 1
ATOM 1541 C C . ARG A 1 190 ? 26.459 18.668 -15.650 1.00 69.31 190 ARG A C 1
ATOM 1543 O O . ARG A 1 190 ? 26.271 17.657 -16.316 1.00 69.31 190 ARG A O 1
ATOM 1550 N N . ARG A 1 191 ? 27.577 19.393 -15.750 1.00 60.34 191 ARG A N 1
ATOM 1551 C CA . ARG A 1 191 ? 28.721 19.061 -16.623 1.00 60.34 191 ARG A CA 1
ATOM 1552 C C . ARG A 1 191 ? 29.560 17.912 -16.047 1.00 60.34 191 ARG A C 1
ATOM 1554 O O . ARG A 1 191 ? 30.770 18.039 -15.894 1.00 60.34 191 ARG A O 1
ATOM 1561 N N . GLU A 1 192 ? 28.914 16.823 -15.658 1.00 65.50 192 GLU A N 1
ATOM 1562 C CA . GLU A 1 192 ? 29.591 15.615 -15.198 1.00 65.50 192 GLU A CA 1
ATOM 1563 C C . GLU A 1 192 ? 29.875 14.712 -16.403 1.00 65.50 192 GLU A C 1
ATOM 1565 O O . GLU A 1 192 ? 29.091 14.654 -17.353 1.00 65.50 192 GLU A O 1
ATOM 1570 N N . THR A 1 193 ? 31.021 14.028 -16.390 1.00 59.84 193 THR A N 1
ATOM 1571 C CA . THR A 1 193 ? 31.399 13.075 -17.440 1.00 59.84 193 THR A CA 1
ATOM 1572 C C . THR A 1 193 ? 30.274 12.051 -17.608 1.00 59.84 193 THR A C 1
ATOM 1574 O O . THR A 1 193 ? 29.807 11.535 -16.589 1.00 59.84 193 THR A O 1
ATOM 1577 N N . PRO A 1 194 ? 29.826 11.730 -18.840 1.00 58.62 194 PRO A N 1
ATOM 1578 C CA . PRO A 1 194 ? 28.781 10.736 -19.046 1.00 58.62 194 PRO A CA 1
ATOM 1579 C C . PRO A 1 194 ? 29.191 9.432 -18.364 1.00 58.62 194 PRO A C 1
ATOM 1581 O O . PRO A 1 194 ? 30.124 8.747 -18.791 1.00 58.62 194 PRO A O 1
ATOM 1584 N N . MET A 1 195 ? 28.514 9.104 -17.263 1.00 57.75 195 MET A N 1
ATOM 1585 C CA . MET A 1 195 ? 28.668 7.802 -16.644 1.00 57.75 195 MET A CA 1
ATOM 1586 C C . MET A 1 195 ? 28.160 6.781 -17.662 1.00 57.75 195 MET A C 1
ATOM 1588 O O . MET A 1 195 ? 26.995 6.814 -18.057 1.00 57.75 195 MET A O 1
ATOM 1592 N N . LYS A 1 196 ? 29.016 5.829 -18.058 1.00 58.50 196 LYS A N 1
ATOM 1593 C CA . LYS A 1 196 ? 28.509 4.517 -18.491 1.00 58.50 196 LYS A CA 1
ATOM 1594 C C . LYS A 1 196 ? 27.541 4.053 -17.397 1.00 58.50 196 LYS A C 1
ATOM 1596 O O . LYS A 1 196 ? 27.821 4.341 -16.235 1.00 58.50 196 LYS A O 1
ATOM 1601 N N . PHE A 1 197 ? 26.433 3.388 -17.736 1.00 61.22 197 PHE A N 1
ATOM 1602 C CA . PHE A 1 197 ? 25.485 2.794 -16.776 1.00 61.22 197 PHE A CA 1
ATOM 1603 C C . PHE A 1 197 ? 26.190 1.751 -15.873 1.00 61.22 197 PHE A C 1
ATOM 1605 O O . PHE A 1 197 ? 25.997 0.553 -16.005 1.00 61.22 197 PHE A O 1
ATOM 1612 N N . ALA A 1 198 ? 27.079 2.210 -14.996 1.00 53.38 198 ALA A N 1
ATOM 1613 C CA . ALA A 1 198 ? 28.048 1.452 -14.216 1.00 53.38 198 ALA A CA 1
ATOM 1614 C C . ALA A 1 198 ? 27.611 1.458 -12.748 1.00 53.38 198 ALA A C 1
ATOM 1616 O O . ALA A 1 198 ? 28.334 1.867 -11.839 1.00 53.38 198 ALA A O 1
ATOM 1617 N N . GLY A 1 199 ? 26.353 1.099 -12.528 1.00 67.81 199 GLY A N 1
ATOM 1618 C CA . GLY A 1 199 ? 25.796 0.848 -11.210 1.00 67.81 199 GLY A CA 1
ATOM 1619 C C . GLY A 1 199 ? 24.918 -0.385 -11.273 1.00 67.81 199 GLY A C 1
ATOM 1620 O O . GLY A 1 199 ? 24.431 -0.730 -12.349 1.00 67.81 199 GLY A O 1
ATOM 1621 N N . ASP A 1 200 ? 24.721 -1.026 -10.128 1.00 80.38 200 ASP A N 1
ATOM 1622 C CA . ASP A 1 200 ? 23.815 -2.162 -10.031 1.00 80.38 200 ASP A CA 1
ATOM 1623 C C . ASP A 1 200 ? 22.393 -1.742 -10.446 1.00 80.38 200 ASP A C 1
ATOM 1625 O O . ASP A 1 200 ? 21.972 -0.606 -10.161 1.00 80.38 200 ASP A O 1
ATOM 1629 N N . PRO A 1 201 ? 21.653 -2.611 -11.158 1.00 90.31 201 PRO A N 1
ATOM 1630 C CA . PRO A 1 201 ? 20.259 -2.346 -11.474 1.00 90.31 201 PRO A CA 1
ATOM 1631 C C . PRO A 1 201 ? 19.464 -2.144 -10.180 1.00 90.31 201 PRO A C 1
ATOM 1633 O O . PRO A 1 201 ? 19.719 -2.795 -9.171 1.00 90.31 201 PRO A O 1
ATOM 1636 N N . ILE A 1 202 ? 18.487 -1.235 -10.214 1.00 93.31 202 ILE A N 1
ATOM 1637 C CA . ILE A 1 202 ? 17.549 -1.048 -9.101 1.00 93.31 202 ILE A CA 1
ATOM 1638 C C . ILE A 1 202 ? 16.706 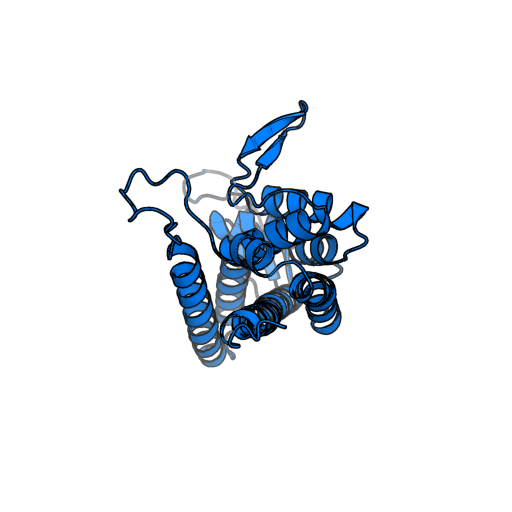-2.316 -8.960 1.00 93.31 202 ILE A C 1
ATOM 1640 O O . ILE A 1 202 ? 16.608 -2.867 -7.871 1.00 93.31 202 ILE A O 1
ATOM 1644 N N . VAL A 1 203 ? 16.109 -2.748 -10.075 1.00 96.44 203 VAL A N 1
ATOM 1645 C CA . VAL A 1 203 ? 15.315 -3.973 -10.218 1.00 96.44 203 VAL A 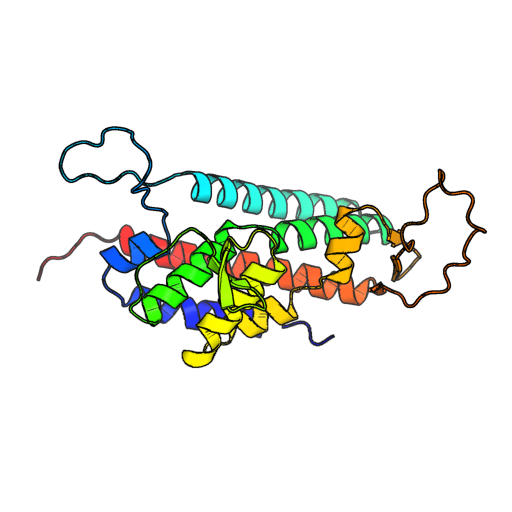CA 1
ATOM 1646 C C . VAL A 1 203 ? 15.388 -4.469 -11.662 1.00 96.44 203 VAL A C 1
ATOM 1648 O O . VAL A 1 203 ? 15.554 -3.684 -12.604 1.00 96.44 203 VAL A O 1
ATOM 1651 N N . THR A 1 204 ? 15.216 -5.770 -11.847 1.00 96.94 204 THR A N 1
ATOM 1652 C CA . THR A 1 204 ? 14.850 -6.380 -13.132 1.00 96.94 204 THR A CA 1
ATOM 1653 C C . THR A 1 204 ? 13.380 -6.099 -13.473 1.00 96.94 204 THR A C 1
ATOM 1655 O O . THR A 1 204 ? 12.571 -5.773 -12.602 1.00 96.94 204 THR A O 1
ATOM 1658 N N . PHE A 1 205 ? 12.986 -6.265 -14.738 1.00 96.75 205 PHE A N 1
ATOM 1659 C CA . PHE A 1 205 ? 11.574 -6.183 -15.140 1.00 96.75 205 PHE A CA 1
ATOM 1660 C C . PHE A 1 205 ? 10.718 -7.281 -14.496 1.00 96.75 205 PHE A C 1
ATOM 1662 O O . PHE A 1 205 ? 9.562 -7.022 -14.170 1.00 96.75 205 PHE A O 1
ATOM 1669 N N . ALA A 1 206 ? 11.288 -8.464 -14.250 1.00 97.00 206 ALA A N 1
ATOM 1670 C CA . ALA A 1 206 ? 10.611 -9.549 -13.542 1.00 97.00 206 ALA A CA 1
ATOM 1671 C C . ALA A 1 206 ? 10.372 -9.213 -12.057 1.00 97.00 206 ALA A C 1
ATOM 1673 O O . ALA A 1 206 ? 9.284 -9.441 -11.535 1.00 97.00 206 ALA A O 1
ATOM 1674 N N . GLU A 1 207 ? 11.352 -8.616 -11.372 1.00 97.56 207 GLU A N 1
ATOM 1675 C CA . GLU A 1 207 ? 11.172 -8.136 -9.992 1.00 97.56 207 GLU A CA 1
ATOM 1676 C C . GLU A 1 207 ? 10.157 -6.994 -9.919 1.00 97.56 207 GLU A C 1
ATOM 1678 O O . GLU A 1 207 ? 9.318 -6.969 -9.020 1.00 97.56 207 GLU A O 1
ATOM 1683 N N . LEU A 1 208 ? 10.190 -6.069 -10.883 1.00 97.62 208 LEU A N 1
ATOM 1684 C CA . LEU A 1 208 ? 9.195 -5.007 -10.997 1.00 97.62 208 LEU A CA 1
ATOM 1685 C C . LEU A 1 208 ? 7.783 -5.570 -11.208 1.00 97.62 208 LEU A C 1
ATOM 1687 O O . LEU A 1 208 ? 6.830 -5.077 -10.610 1.00 97.62 208 LEU A O 1
ATOM 1691 N N . GLU A 1 209 ? 7.640 -6.597 -12.043 1.00 97.06 209 GLU A N 1
ATOM 1692 C CA . GLU A 1 209 ? 6.375 -7.303 -12.233 1.00 97.06 209 GLU A CA 1
ATOM 1693 C C . GLU A 1 209 ? 5.885 -7.945 -10.938 1.00 97.06 209 GLU A C 1
ATOM 1695 O O . GLU A 1 209 ? 4.722 -7.774 -10.580 1.00 97.06 209 GLU A O 1
ATOM 1700 N N . ALA A 1 210 ? 6.769 -8.612 -10.197 1.00 97.94 210 ALA A N 1
ATOM 1701 C CA . ALA A 1 210 ? 6.427 -9.196 -8.907 1.00 97.94 210 ALA A CA 1
ATOM 1702 C C . ALA A 1 210 ? 5.972 -8.128 -7.893 1.00 97.94 210 ALA A C 1
ATOM 1704 O O . ALA A 1 210 ? 4.947 -8.314 -7.238 1.00 97.94 210 ALA A O 1
ATOM 1705 N N . LEU A 1 211 ? 6.666 -6.985 -7.806 1.00 98.06 211 LEU A N 1
ATOM 1706 C CA . LEU A 1 211 ? 6.264 -5.851 -6.960 1.00 98.06 211 LEU A CA 1
ATOM 1707 C C . LEU A 1 211 ? 4.898 -5.289 -7.366 1.00 98.06 211 LEU A C 1
ATOM 1709 O O . LEU A 1 211 ? 4.043 -5.052 -6.514 1.00 98.06 211 LEU A O 1
ATOM 1713 N N . TYR A 1 212 ? 4.680 -5.102 -8.667 1.00 97.56 212 TYR A N 1
ATOM 1714 C CA . TYR A 1 212 ? 3.414 -4.632 -9.222 1.00 97.56 212 TYR A CA 1
ATOM 1715 C C . TYR A 1 212 ? 2.259 -5.589 -8.895 1.00 97.56 212 TYR A C 1
ATOM 1717 O O . TYR A 1 212 ? 1.229 -5.161 -8.373 1.00 97.56 212 TYR A O 1
ATOM 1725 N N . MET A 1 213 ? 2.441 -6.890 -9.127 1.00 97.62 213 MET A N 1
ATOM 1726 C CA . MET A 1 213 ? 1.424 -7.907 -8.845 1.00 97.62 213 MET A CA 1
ATOM 1727 C C . MET A 1 213 ? 1.131 -8.035 -7.346 1.00 97.62 213 MET A C 1
ATOM 1729 O O . MET A 1 213 ? -0.026 -8.212 -6.948 1.00 97.62 213 MET A O 1
ATOM 1733 N N . ALA A 1 214 ? 2.153 -7.903 -6.500 1.00 98.31 214 ALA A N 1
ATOM 1734 C CA . ALA A 1 214 ? 1.993 -7.872 -5.054 1.00 98.31 214 ALA A CA 1
ATOM 1735 C C . ALA A 1 214 ? 1.231 -6.612 -4.593 1.00 98.31 214 ALA A C 1
ATOM 1737 O O . ALA A 1 214 ? 0.288 -6.720 -3.809 1.00 98.31 214 ALA A O 1
ATOM 1738 N N . ALA A 1 215 ? 1.536 -5.434 -5.142 1.00 97.94 215 ALA A N 1
ATOM 1739 C CA . ALA A 1 215 ? 0.808 -4.197 -4.849 1.00 97.94 215 ALA A CA 1
ATOM 1740 C C . ALA A 1 215 ? -0.666 -4.259 -5.287 1.00 97.94 215 ALA A C 1
ATOM 1742 O O . ALA A 1 215 ? -1.555 -3.889 -4.519 1.00 97.94 215 ALA A O 1
ATOM 1743 N N . LEU A 1 216 ? -0.959 -4.816 -6.467 1.00 97.50 216 LEU A N 1
ATOM 1744 C CA . LEU A 1 216 ? -2.340 -5.084 -6.883 1.00 97.50 216 LEU A CA 1
ATOM 1745 C C . LEU A 1 216 ? -3.043 -6.075 -5.950 1.00 97.50 216 LEU A C 1
ATOM 1747 O O . LEU A 1 216 ? -4.202 -5.878 -5.588 1.00 97.50 216 LEU A O 1
ATOM 1751 N N . SER A 1 217 ? -2.343 -7.132 -5.530 1.00 98.06 217 SER A N 1
ATOM 1752 C CA . SER A 1 217 ? -2.877 -8.105 -4.570 1.00 98.06 217 SER A CA 1
ATOM 1753 C C . SER A 1 217 ? -3.222 -7.448 -3.234 1.00 98.06 217 SER A C 1
ATOM 1755 O O . SER A 1 217 ? -4.249 -7.786 -2.646 1.00 98.06 217 SER A O 1
ATOM 1757 N N . PHE A 1 218 ? -2.408 -6.489 -2.783 1.00 98.12 218 PHE A N 1
ATOM 1758 C CA . PHE A 1 218 ? -2.678 -5.685 -1.596 1.00 98.12 218 PHE A CA 1
ATOM 1759 C C . PHE A 1 218 ? -3.945 -4.842 -1.758 1.00 98.12 218 PHE A C 1
ATOM 1761 O O . PHE A 1 218 ? -4.835 -4.947 -0.919 1.00 98.12 218 PHE A O 1
ATOM 1768 N N . VAL A 1 219 ? -4.088 -4.086 -2.852 1.00 97.12 219 VAL A N 1
ATOM 1769 C CA . VAL A 1 219 ? -5.290 -3.264 -3.095 1.00 97.12 219 VAL A CA 1
ATOM 1770 C C . VAL A 1 219 ? -6.550 -4.121 -3.198 1.00 97.12 219 VAL A C 1
ATOM 1772 O O . VAL A 1 219 ? -7.561 -3.807 -2.572 1.00 97.12 219 VAL A O 1
ATOM 1775 N N . HIS A 1 220 ? -6.505 -5.229 -3.942 1.00 96.56 220 HIS A N 1
ATOM 1776 C CA . HIS A 1 220 ? -7.649 -6.133 -4.077 1.00 96.56 220 HIS A CA 1
ATOM 1777 C C . HIS A 1 220 ? -8.013 -6.823 -2.759 1.00 96.56 220 HIS A C 1
ATOM 1779 O O . HIS A 1 220 ? -9.195 -6.942 -2.436 1.00 96.56 220 HIS A O 1
ATOM 1785 N N . GLY A 1 221 ? -7.013 -7.267 -1.992 1.00 97.81 221 GLY A N 1
ATOM 1786 C CA . GLY A 1 221 ? -7.227 -7.846 -0.669 1.00 97.81 221 GLY A CA 1
ATOM 1787 C C . GLY A 1 221 ? -7.826 -6.825 0.295 1.00 97.81 221 GLY A C 1
ATOM 1788 O O . GLY A 1 221 ? -8.831 -7.107 0.943 1.00 97.81 221 GLY A O 1
ATOM 1789 N N . PHE A 1 222 ? -7.257 -5.618 0.336 1.00 97.56 222 PHE A N 1
ATOM 1790 C CA . PHE A 1 222 ? -7.738 -4.537 1.188 1.00 97.56 222 PHE A CA 1
ATOM 1791 C C . PHE A 1 222 ? -9.174 -4.164 0.820 1.00 97.56 222 PHE A C 1
ATOM 1793 O O . PHE A 1 222 ? -10.011 -4.066 1.709 1.00 97.56 222 PHE A O 1
ATOM 1800 N N . LYS A 1 223 ? -9.489 -4.038 -0.478 1.00 95.69 223 LYS A N 1
ATOM 1801 C CA . LYS A 1 223 ? -10.854 -3.791 -0.967 1.00 95.69 223 LYS A CA 1
ATOM 1802 C C . LYS A 1 223 ? -11.841 -4.803 -0.402 1.00 95.69 223 LYS A C 1
ATOM 1804 O O . LYS A 1 223 ? -12.863 -4.406 0.147 1.00 95.69 223 LYS A O 1
ATOM 1809 N N . ALA A 1 224 ? -11.540 -6.091 -0.557 1.00 96.81 224 ALA A N 1
ATOM 1810 C CA . ALA A 1 224 ? -12.429 -7.162 -0.127 1.00 96.81 224 ALA A CA 1
ATOM 1811 C C . ALA A 1 224 ? -12.685 -7.106 1.387 1.00 96.81 224 ALA A C 1
ATOM 1813 O O . ALA A 1 224 ? -13.834 -7.161 1.824 1.00 96.81 224 ALA A O 1
ATOM 1814 N N . GLU A 1 225 ? -11.630 -6.933 2.186 1.00 97.88 225 GLU A N 1
ATOM 1815 C CA . GLU A 1 225 ? -11.752 -6.852 3.643 1.00 97.88 225 GLU A CA 1
ATOM 1816 C C . GLU A 1 225 ? -12.445 -5.569 4.116 1.00 97.88 225 GLU A C 1
ATOM 1818 O O . GLU A 1 225 ? -13.265 -5.606 5.040 1.00 97.88 225 GLU A O 1
ATOM 1823 N N . PHE A 1 226 ? -12.167 -4.440 3.465 1.00 95.62 226 PHE A N 1
ATOM 1824 C CA . PHE A 1 226 ? -12.805 -3.161 3.748 1.00 95.62 226 PHE A CA 1
ATOM 1825 C C . PHE A 1 226 ? -14.306 -3.213 3.445 1.00 95.62 226 PHE A C 1
ATOM 1827 O O . PHE A 1 226 ? -15.116 -2.889 4.311 1.00 95.62 226 PHE A O 1
ATOM 1834 N N . GLU A 1 227 ? -14.703 -3.702 2.268 1.00 93.94 227 GLU A N 1
ATOM 1835 C CA . GLU A 1 227 ? -16.114 -3.847 1.884 1.00 93.94 227 GLU A CA 1
ATOM 1836 C C . GLU A 1 227 ? -16.861 -4.803 2.820 1.00 93.94 227 GLU A C 1
ATOM 1838 O O . GLU A 1 227 ? -17.934 -4.463 3.316 1.00 93.94 227 GLU A O 1
ATOM 1843 N N . MET A 1 228 ? -16.263 -5.950 3.154 1.00 95.75 228 MET A N 1
ATOM 1844 C CA . MET A 1 228 ? -16.837 -6.899 4.113 1.00 95.75 228 MET A CA 1
ATOM 1845 C C . MET A 1 228 ? -17.038 -6.276 5.499 1.00 95.75 228 MET A C 1
ATOM 1847 O O . MET A 1 228 ? -18.012 -6.568 6.194 1.00 95.75 228 MET A O 1
ATOM 1851 N N . THR A 1 229 ? -16.127 -5.395 5.908 1.00 95.50 229 THR A N 1
ATOM 1852 C CA . THR A 1 229 ? -16.235 -4.650 7.166 1.00 95.50 229 THR A CA 1
ATOM 1853 C C . THR A 1 229 ? -17.334 -3.592 7.084 1.00 95.50 229 THR A C 1
ATOM 1855 O O . THR A 1 229 ? -18.108 -3.444 8.028 1.00 95.50 229 THR A O 1
ATOM 1858 N N . CYS A 1 230 ? -17.488 -2.923 5.941 1.00 92.44 230 CYS A N 1
ATOM 1859 C CA . CYS A 1 230 ? -18.583 -1.988 5.693 1.00 92.44 230 CYS A CA 1
ATOM 1860 C C . CYS A 1 230 ? -19.971 -2.655 5.777 1.00 92.44 230 CYS A C 1
ATOM 1862 O O . CYS A 1 230 ? -20.911 -2.043 6.289 1.00 92.44 230 CYS A O 1
ATOM 1864 N N . GLU A 1 231 ? -20.110 -3.919 5.357 1.00 93.31 231 GLU A N 1
ATOM 1865 C CA . GLU A 1 231 ? -21.374 -4.671 5.472 1.00 93.31 231 GLU A CA 1
ATOM 1866 C C . GLU A 1 231 ? -21.851 -4.84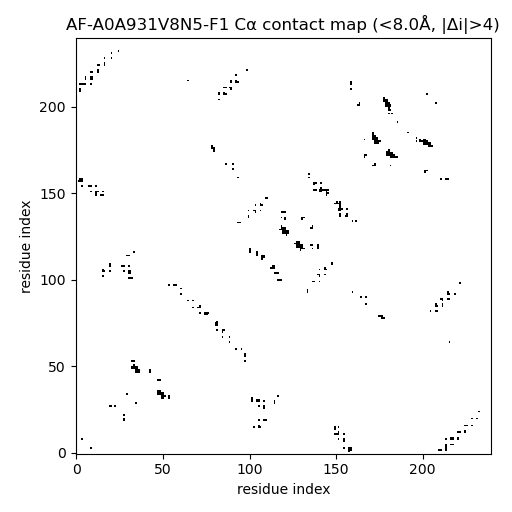8 6.918 1.00 93.31 231 GLU A C 1
ATOM 1868 O O . GLU A 1 231 ? -23.058 -4.927 7.168 1.00 93.31 231 GLU A O 1
ATOM 1873 N N . VAL A 1 232 ? -20.935 -4.856 7.896 1.00 93.06 232 VAL A N 1
ATOM 1874 C CA . VAL A 1 232 ? -21.296 -4.905 9.322 1.00 93.06 232 VAL A CA 1
ATOM 1875 C C . VAL A 1 232 ? -22.228 -3.743 9.667 1.00 93.06 232 VAL A C 1
ATOM 1877 O O . VAL A 1 232 ? -23.179 -3.919 10.429 1.00 93.06 232 VAL A O 1
ATOM 1880 N N . PHE A 1 233 ? -22.023 -2.574 9.053 1.00 89.62 233 PHE A N 1
ATOM 1881 C CA . PHE A 1 233 ? -22.809 -1.373 9.326 1.00 89.62 233 PHE A CA 1
ATOM 1882 C C . PHE A 1 233 ? -24.150 -1.312 8.598 1.00 89.62 233 PHE A C 1
ATOM 1884 O O . PHE A 1 233 ? -25.031 -0.567 9.021 1.00 89.62 233 PHE A O 1
ATOM 1891 N N . ARG A 1 234 ? -24.352 -2.112 7.550 1.00 87.94 234 ARG A N 1
ATOM 1892 C CA . ARG A 1 234 ? -25.634 -2.152 6.831 1.00 87.94 234 ARG A CA 1
ATOM 1893 C C . ARG A 1 234 ? -26.684 -3.006 7.532 1.00 87.94 234 ARG A C 1
ATOM 1895 O O . ARG A 1 234 ? -27.874 -2.832 7.293 1.00 87.94 234 ARG A O 1
ATOM 1902 N N . ARG A 1 235 ? -26.260 -3.910 8.418 1.00 81.19 235 ARG A N 1
ATOM 1903 C CA . ARG A 1 235 ? -27.177 -4.753 9.192 1.00 81.19 235 ARG A CA 1
ATOM 1904 C C . ARG A 1 235 ? -27.910 -3.917 10.252 1.00 81.19 235 ARG A C 1
ATOM 1906 O O . ARG A 1 235 ? -27.240 -3.150 10.957 1.00 81.19 235 ARG A O 1
ATOM 1913 N N . PRO A 1 236 ? -29.244 -4.058 10.384 1.00 75.81 236 PRO A N 1
ATOM 1914 C CA . PRO A 1 236 ? -30.006 -3.388 11.431 1.00 75.81 236 PRO A CA 1
ATOM 1915 C C . PRO A 1 236 ? -29.523 -3.829 12.817 1.00 75.81 236 PRO A C 1
ATOM 1917 O O . PRO A 1 236 ? -29.119 -4.976 13.013 1.00 75.81 236 PRO A O 1
ATOM 1920 N N . ILE A 1 237 ? -29.546 -2.899 13.775 1.00 71.88 237 ILE A N 1
ATOM 1921 C CA . ILE A 1 237 ? -29.233 -3.196 15.174 1.00 71.88 237 ILE A CA 1
ATOM 1922 C C . ILE A 1 237 ? -30.412 -3.996 15.725 1.00 71.88 237 ILE A C 1
ATOM 1924 O O . ILE A 1 237 ? -31.476 -3.438 15.984 1.00 71.88 237 ILE A O 1
ATOM 1928 N N . VAL A 1 238 ? -30.236 -5.308 15.860 1.00 65.12 238 VAL A N 1
ATOM 1929 C CA . VAL A 1 238 ? -31.173 -6.146 16.608 1.00 65.12 238 VAL A CA 1
ATOM 1930 C C . VAL A 1 238 ? -30.837 -5.926 18.080 1.00 65.12 238 VAL A C 1
ATOM 1932 O O . VAL A 1 238 ? -29.829 -6.440 18.561 1.00 65.12 238 VAL A O 1
ATOM 1935 N N . ASN A 1 239 ? -31.611 -5.078 18.759 1.00 49.44 239 ASN A N 1
ATOM 1936 C CA . ASN A 1 239 ? -31.508 -4.962 20.212 1.00 49.44 239 ASN A CA 1
ATOM 1937 C C . ASN A 1 239 ? -31.963 -6.302 20.821 1.00 49.44 239 ASN A C 1
ATOM 1939 O O . ASN A 1 239 ? -33.052 -6.754 20.454 1.00 49.44 239 ASN A O 1
ATOM 1943 N N . PRO A 1 240 ? -31.143 -6.949 21.669 1.00 47.62 240 PRO A N 1
ATOM 1944 C CA . PRO A 1 240 ? -31.583 -8.098 22.452 1.00 47.62 240 PRO A CA 1
ATOM 1945 C C . PRO A 1 240 ? -32.667 -7.713 23.465 1.00 47.62 240 PRO A C 1
ATOM 1947 O O . PRO A 1 240 ? -32.700 -6.531 23.886 1.00 47.62 240 PRO A O 1
#

Radius of gyration: 20.4 Å; Cα contacts (8 Å, |Δi|>4): 257; chains: 1; bounding box: 63×39×49 Å

pLDDT: mean 88.8, std 12.48, range [47.62, 98.75]

Solvent-accessible surface area (backbone atoms only — not comparable to full-atom values): 13860 Å² total; per-residue (Å²): 133,76,67,57,51,60,65,59,47,36,50,28,48,47,68,54,46,59,65,46,70,73,44,61,67,72,61,44,47,46,23,71,39,54,63,52,83,77,65,89,63,91,59,63,91,95,55,77,53,68,54,60,63,58,60,51,55,51,50,51,53,53,51,50,54,56,53,51,52,55,52,36,62,76,31,61,90,38,64,60,60,30,49,52,48,39,51,53,53,33,44,52,62,65,62,45,57,57,72,54,46,32,53,42,12,46,44,28,54,73,72,74,40,76,62,60,92,65,55,68,40,64,46,102,83,67,45,82,39,77,46,84,47,55,71,51,46,40,50,43,36,26,64,55,20,53,88,69,75,45,53,44,18,59,50,51,49,50,60,57,57,63,68,62,45,58,27,57,80,66,69,23,54,46,77,58,96,54,34,37,33,65,46,82,72,71,40,98,87,50,95,62,77,84,72,69,91,83,64,76,62,74,38,42,50,67,56,46,47,52,48,27,54,30,47,50,37,43,54,54,39,48,49,54,54,51,52,60,51,55,52,64,72,72,54,79,86,79,79,130

Sequence (240 aa):
MNIPDSKQIRASLVDLFAPARQKERKALWRAIFPVDQDMQIATAPGKRRVNDAPAWEWCEMREFTQQFATIADQFKEDARATARIRMIVYCHIMESDFPQSVIRNLLLLHSGQPEDWTFHGLNKKGQKIVCQQPSQRITEIMRLATPLGLSIGNTLNALWHDTLRHRFSHAFYALTDSFVFSTKNFSPTRRETPMKFAGDPIVTFAELEALYMAALSFVHGFKAEFEMTCEVFRRPIVNP

Foldseek 3Di:
DPADDLVLLLVLLCVLQVVLLVDDLVLSCVLQWPFDPPPPDDDDPPDTDTDCVLVVLLVVLVVLVVVLVVVLVVCVVPLVSNLLSLLVNLLSLLFRLNLLLSLLSSLCVVVVHHRDSFDWDADPVRDTDTDPGSQSSLVSSLVSQVVVVRCNSVNSVSLDLPVSNVQVVVVQWDDDPWFIAGVVPDDPPDPDDRDDSPDDTSDTSVVSVSSSNSSVSNSVSSVVSSVVSVVSVVDDPPDD